Protein AF-A0A0K8VWL1-F1 (afdb_monomer_lite)

Sequence (342 aa):
FKMQGKPMQIISICGEDDSVSSRCILELNEVGLNEVLMNEKIKDRLVSVISVAGAFRKGKSFLLDFFLRYMYAKATAEANNQIHATNAEELYENKMMELTSPEKPYIPEEELKRQHEELEKQTISCFTEKPLMGGRHFFTKYCQNIKNYTSSRFAQFRELNKAKLAYTEANYLNYMNKCIIEFEKRMDTLLIGNAYTPSNEFNSNMEDVKVDILKQFDSCLSNSTAVIHEQIRKQLQEAIEKQFIKYTQQNDIKLDLIKAKITVECAEAKKLYKELMNNTDQSIEALSTTHADAKHQALEMFRRASKVGAENFFKECEKQLITYADETFNSYKERSAKKEVV

Structure (mmCIF, N/CA/C/O backbone):
data_AF-A0A0K8VWL1-F1
#
_entry.id   AF-A0A0K8VWL1-F1
#
loop_
_atom_site.group_PDB
_atom_site.id
_atom_site.type_symbol
_atom_site.label_atom_id
_atom_site.label_alt_id
_atom_site.label_comp_id
_atom_site.label_asym_id
_atom_site.label_entity_id
_atom_site.label_seq_id
_atom_site.pdbx_PDB_ins_code
_atom_site.Cartn_x
_atom_site.Cartn_y
_atom_site.Cartn_z
_atom_site.occupancy
_atom_site.B_iso_or_equiv
_atom_site.auth_seq_id
_atom_site.auth_comp_id
_atom_site.auth_asym_id
_atom_site.auth_atom_id
_atom_site.pdbx_PDB_model_num
ATOM 1 N N . PHE A 1 1 ? 45.294 22.132 -37.413 1.00 33.97 1 PHE A N 1
ATOM 2 C CA . PHE A 1 1 ? 46.632 21.887 -37.989 1.00 33.97 1 PHE A CA 1
ATOM 3 C C . PHE A 1 1 ? 46.490 21.234 -39.358 1.00 33.97 1 PHE A C 1
ATOM 5 O O . PHE A 1 1 ? 46.077 20.085 -39.430 1.00 33.97 1 PHE A O 1
ATOM 12 N N . LYS A 1 2 ? 46.769 21.958 -40.450 1.00 35.00 2 LYS A N 1
ATOM 13 C CA . LYS A 1 2 ? 46.903 21.353 -41.785 1.00 35.00 2 LYS A CA 1
ATOM 14 C C . LYS A 1 2 ? 48.308 20.756 -41.875 1.00 35.00 2 LYS A C 1
ATOM 16 O O . LYS A 1 2 ? 49.272 21.512 -41.878 1.00 35.00 2 LYS A O 1
ATOM 21 N N . MET A 1 3 ? 48.439 19.432 -41.928 1.00 52.00 3 MET A N 1
ATOM 22 C CA . MET A 1 3 ? 49.701 18.823 -42.354 1.00 52.00 3 MET A CA 1
ATOM 23 C C . MET A 1 3 ? 49.842 19.073 -43.859 1.00 52.00 3 MET A C 1
ATOM 25 O O . MET A 1 3 ? 49.028 18.592 -44.645 1.00 52.00 3 MET A O 1
ATOM 29 N N . GLN A 1 4 ? 50.826 19.873 -44.264 1.00 53.50 4 GLN A N 1
ATOM 30 C CA . GLN A 1 4 ? 51.199 19.999 -45.672 1.00 53.50 4 GLN A CA 1
ATOM 31 C C . GLN A 1 4 ? 52.045 18.781 -46.046 1.00 53.50 4 GLN A C 1
ATOM 33 O O . GLN A 1 4 ? 53.201 18.679 -45.642 1.00 53.50 4 GLN A O 1
ATOM 38 N N . GLY A 1 5 ? 51.461 17.843 -46.793 1.00 66.62 5 GLY A N 1
ATOM 39 C CA . GLY A 1 5 ? 52.214 16.736 -47.376 1.00 66.62 5 GLY A CA 1
ATOM 40 C C . GLY A 1 5 ? 53.200 17.251 -48.428 1.00 66.62 5 GLY A C 1
ATOM 41 O O . GLY A 1 5 ? 52.849 18.116 -49.231 1.00 66.62 5 GLY A O 1
ATOM 42 N N . LYS A 1 6 ? 54.425 16.719 -48.431 1.00 74.50 6 LYS A N 1
ATOM 43 C CA . LYS A 1 6 ? 55.440 16.983 -49.461 1.00 74.50 6 LYS A CA 1
ATOM 44 C C . LYS A 1 6 ? 55.816 15.668 -50.152 1.00 74.50 6 LYS A C 1
ATOM 46 O O . LYS A 1 6 ? 55.866 14.639 -49.479 1.00 74.50 6 LYS A O 1
ATOM 51 N N . PRO A 1 7 ? 56.052 15.665 -51.475 1.00 75.06 7 PRO A N 1
ATOM 52 C CA . PRO A 1 7 ? 56.545 14.477 -52.159 1.00 75.06 7 PRO A CA 1
ATOM 53 C C . PRO A 1 7 ? 57.925 14.094 -51.609 1.00 75.06 7 PRO A C 1
ATOM 55 O O . PRO A 1 7 ? 58.805 14.945 -51.516 1.00 75.06 7 PRO A O 1
ATOM 58 N N . MET A 1 8 ? 58.109 12.818 -51.271 1.00 79.75 8 MET A N 1
ATOM 59 C CA . MET A 1 8 ? 59.384 12.265 -50.812 1.00 79.75 8 MET A CA 1
ATOM 60 C C . MET A 1 8 ? 59.873 11.228 -51.819 1.00 79.75 8 MET A C 1
ATOM 62 O O . MET A 1 8 ? 59.158 10.277 -52.144 1.00 79.75 8 MET A O 1
ATOM 66 N N . GLN A 1 9 ? 61.083 11.427 -52.335 1.00 82.81 9 GLN A N 1
ATOM 67 C CA . GLN A 1 9 ? 61.760 10.427 -53.149 1.00 82.81 9 GLN A CA 1
ATOM 68 C C . GLN A 1 9 ? 62.421 9.409 -52.219 1.00 82.81 9 GLN A C 1
ATOM 70 O O . GLN A 1 9 ? 63.239 9.777 -51.378 1.00 82.81 9 GLN A O 1
ATOM 75 N N . ILE A 1 10 ? 62.018 8.144 -52.357 1.00 84.44 10 ILE A N 1
ATOM 76 C CA . ILE A 1 10 ? 62.517 7.039 -51.527 1.00 84.44 10 ILE A CA 1
ATOM 77 C C . ILE A 1 10 ? 63.716 6.363 -52.196 1.00 84.44 10 ILE A C 1
ATOM 79 O O . ILE A 1 10 ? 64.649 5.984 -51.507 1.00 84.44 10 ILE A O 1
ATOM 83 N N . ILE A 1 11 ? 63.714 6.240 -53.527 1.00 84.94 11 ILE A N 1
ATOM 84 C CA . ILE A 1 11 ? 64.790 5.594 -54.287 1.00 84.94 11 ILE A CA 1
ATOM 85 C C . ILE A 1 11 ? 65.299 6.563 -55.356 1.00 84.94 11 ILE A C 1
ATOM 87 O O . ILE A 1 11 ? 64.506 7.160 -56.095 1.00 84.94 11 ILE A O 1
ATOM 91 N N . SER A 1 12 ? 66.617 6.693 -55.444 1.00 83.31 12 SER A N 1
ATOM 92 C CA . SER A 1 12 ? 67.331 7.418 -56.493 1.00 83.31 12 SER A CA 1
ATOM 93 C C . SER A 1 12 ? 68.091 6.431 -57.376 1.00 83.31 12 SER A C 1
ATOM 95 O O . SER A 1 12 ? 68.568 5.406 -56.898 1.00 83.31 12 SER A O 1
ATOM 97 N N . ILE A 1 13 ? 68.161 6.719 -58.675 1.00 81.19 13 ILE A N 1
ATOM 98 C CA . ILE A 1 13 ? 68.940 5.934 -59.637 1.00 81.19 13 ILE A CA 1
ATOM 99 C C . ILE A 1 13 ? 70.227 6.707 -59.908 1.00 81.19 13 ILE A C 1
ATOM 101 O O . ILE A 1 13 ? 70.170 7.796 -60.480 1.00 81.19 13 ILE A O 1
ATOM 105 N N . CYS A 1 14 ? 71.361 6.145 -59.504 1.00 73.50 14 CYS A N 1
ATOM 106 C CA . CYS A 1 14 ? 72.688 6.679 -59.777 1.00 73.50 14 CYS A CA 1
ATOM 107 C C . CYS A 1 14 ? 73.268 5.893 -60.960 1.00 73.50 14 CYS A C 1
ATOM 109 O O . CYS A 1 14 ? 73.434 4.675 -60.885 1.00 73.50 14 CYS A O 1
ATOM 111 N N . GLY A 1 15 ? 73.490 6.571 -62.086 1.00 62.97 15 GLY A N 1
ATOM 112 C CA . GLY A 1 15 ? 74.084 5.971 -63.278 1.00 62.97 15 GLY A CA 1
ATOM 113 C C . GLY A 1 15 ? 75.540 6.386 -63.427 1.00 62.97 15 GLY A C 1
ATOM 114 O O . GLY A 1 15 ? 75.841 7.574 -63.343 1.00 62.97 15 GLY A O 1
ATOM 115 N N . GLU A 1 16 ? 76.404 5.422 -63.723 1.00 55.62 16 GLU A N 1
ATOM 116 C CA . GLU A 1 16 ? 77.585 5.660 -64.549 1.00 55.62 16 GLU A CA 1
ATOM 117 C C . GLU A 1 16 ? 77.413 4.826 -65.824 1.00 55.62 16 GLU A C 1
ATOM 119 O O . GLU A 1 16 ? 77.202 3.611 -65.766 1.00 55.62 16 GLU A O 1
ATOM 124 N N . ASP A 1 17 ? 77.417 5.502 -66.975 1.00 53.94 17 ASP A N 1
ATOM 125 C CA . ASP A 1 17 ? 77.430 4.874 -68.295 1.00 53.94 17 ASP A CA 1
ATOM 126 C C . ASP A 1 17 ? 78.817 4.267 -68.546 1.00 53.94 17 ASP A C 1
ATOM 128 O O . ASP A 1 17 ? 79.636 4.848 -69.254 1.00 53.94 17 ASP A O 1
ATOM 132 N N . ASP A 1 18 ? 79.073 3.078 -67.999 1.00 52.44 18 ASP A N 1
ATOM 133 C CA . ASP A 1 18 ? 80.179 2.237 -68.455 1.00 52.44 18 ASP A CA 1
ATOM 134 C C . ASP A 1 18 ? 79.645 1.103 -69.336 1.00 52.44 18 ASP A C 1
ATOM 136 O O . ASP A 1 18 ? 78.946 0.178 -68.912 1.00 52.44 18 ASP A O 1
ATOM 140 N N . SER A 1 19 ? 79.993 1.221 -70.616 1.00 56.16 19 SER A N 1
ATOM 141 C CA . SER A 1 19 ? 79.512 0.492 -71.799 1.00 56.16 19 SER A CA 1
ATOM 142 C C . SER A 1 19 ? 79.664 -1.046 -71.818 1.00 56.16 19 SER A C 1
ATOM 144 O O . SER A 1 19 ? 79.582 -1.646 -72.887 1.00 56.16 19 SER A O 1
ATOM 146 N N . VAL A 1 20 ? 79.835 -1.730 -70.678 1.00 58.44 20 VAL A N 1
ATOM 147 C CA . VAL A 1 20 ? 80.033 -3.199 -70.636 1.00 58.44 20 VAL A CA 1
ATOM 148 C C . VAL A 1 20 ? 79.220 -3.925 -69.544 1.00 58.44 20 VAL A C 1
ATOM 150 O O . VAL A 1 20 ? 79.072 -5.147 -69.586 1.00 58.44 20 VAL A O 1
ATOM 153 N N . SER A 1 21 ? 78.592 -3.232 -68.591 1.00 56.59 21 SER A N 1
ATOM 154 C CA . SER A 1 21 ? 77.620 -3.863 -67.680 1.00 56.59 21 SER A CA 1
ATOM 155 C C . SER A 1 21 ? 76.669 -2.828 -67.107 1.00 56.59 21 SER A C 1
ATOM 157 O O . SER A 1 21 ? 77.044 -2.068 -66.224 1.00 56.59 21 SER A O 1
ATOM 159 N N . SER A 1 22 ? 75.419 -2.833 -67.570 1.00 55.56 22 SER A N 1
ATOM 160 C CA . SER A 1 22 ? 74.342 -1.984 -67.055 1.00 55.56 22 SER A CA 1
ATOM 161 C C . SER A 1 22 ? 73.977 -2.361 -65.609 1.00 55.56 22 SER A C 1
ATOM 163 O O . SER A 1 22 ? 72.950 -2.987 -65.352 1.00 55.56 22 SER A O 1
ATOM 165 N N . ARG A 1 23 ? 74.830 -2.017 -64.639 1.00 58.25 23 ARG A N 1
ATOM 166 C CA . ARG A 1 23 ? 74.520 -2.088 -63.209 1.00 58.25 23 ARG A CA 1
ATOM 167 C C . ARG A 1 23 ? 73.925 -0.753 -62.786 1.00 58.25 23 ARG A C 1
ATOM 169 O O . ARG A 1 23 ? 74.631 0.216 -62.557 1.00 58.25 23 ARG A O 1
ATOM 176 N N . CYS A 1 24 ? 72.604 -0.718 -62.698 1.00 60.75 24 CYS A N 1
ATOM 177 C CA . CYS A 1 24 ? 71.870 0.409 -62.140 1.00 60.75 24 CYS A CA 1
ATOM 178 C C . CYS A 1 24 ? 72.105 0.444 -60.619 1.00 60.75 24 CYS A C 1
ATOM 180 O O . CYS A 1 24 ? 71.673 -0.479 -59.924 1.00 60.75 24 CYS A O 1
ATOM 182 N N . ILE A 1 25 ? 72.811 1.454 -60.100 1.00 74.69 25 ILE A N 1
ATOM 183 C CA . ILE A 1 25 ? 73.008 1.615 -58.654 1.00 74.69 25 ILE A CA 1
ATOM 184 C C . ILE A 1 25 ? 71.778 2.339 -58.101 1.00 74.69 25 ILE A C 1
ATOM 186 O O . ILE A 1 25 ? 71.488 3.476 -58.472 1.00 74.69 25 ILE A O 1
ATOM 190 N N . LEU A 1 26 ? 71.021 1.658 -57.240 1.00 80.44 26 LEU A N 1
ATOM 191 C CA . LEU A 1 26 ? 69.875 2.235 -56.542 1.00 80.44 26 LEU A CA 1
ATOM 192 C C . LEU A 1 26 ? 70.322 2.722 -55.164 1.00 80.44 26 LEU A C 1
ATOM 194 O O . LEU A 1 26 ? 70.851 1.937 -54.380 1.00 80.44 26 LEU A O 1
ATOM 198 N N . GLU A 1 27 ? 70.070 3.990 -54.858 1.00 84.69 27 GLU A N 1
ATOM 199 C CA . GLU A 1 27 ? 70.321 4.575 -53.540 1.00 84.69 27 GLU A CA 1
ATOM 200 C C . GLU A 1 27 ? 68.994 4.773 -52.797 1.00 84.69 27 GLU A C 1
ATOM 202 O O . GLU A 1 27 ? 68.038 5.337 -53.341 1.00 84.69 27 GLU A O 1
ATOM 207 N N . LEU A 1 28 ? 68.924 4.283 -51.557 1.00 86.75 28 LEU A N 1
ATOM 208 C CA . LEU A 1 28 ? 67.751 4.396 -50.693 1.00 86.75 28 LEU A CA 1
ATOM 209 C C . LEU A 1 28 ? 67.883 5.630 -49.793 1.00 86.75 28 LEU A C 1
ATOM 211 O O . LEU A 1 28 ? 68.859 5.782 -49.065 1.00 86.75 28 LEU A O 1
ATOM 215 N N . ASN A 1 29 ? 66.858 6.479 -49.777 1.00 87.81 29 ASN A N 1
ATOM 216 C CA . ASN A 1 29 ? 66.755 7.590 -48.835 1.00 87.81 29 ASN A CA 1
ATOM 217 C C . ASN A 1 29 ? 66.328 7.080 -47.448 1.00 87.81 29 ASN A C 1
ATOM 219 O O . ASN A 1 29 ? 65.172 7.222 -47.039 1.00 87.81 29 ASN A O 1
ATOM 223 N N . GLU A 1 30 ? 67.266 6.455 -46.738 1.00 87.88 30 GLU A N 1
ATOM 224 C CA . GLU A 1 30 ? 67.030 5.875 -45.415 1.00 87.88 30 GLU A CA 1
ATOM 225 C C . GLU A 1 30 ? 66.614 6.930 -44.392 1.00 87.88 30 GLU A C 1
ATOM 227 O O . GLU A 1 30 ? 65.693 6.696 -43.617 1.00 87.88 30 GLU A O 1
ATOM 232 N N . VAL A 1 31 ? 67.237 8.111 -44.420 1.00 87.81 31 VAL A N 1
ATOM 233 C CA . VAL A 1 31 ? 66.970 9.187 -43.454 1.00 87.81 31 VAL A CA 1
ATOM 234 C C . VAL A 1 31 ? 65.525 9.673 -43.563 1.00 87.81 31 VAL A C 1
ATOM 236 O O . VAL A 1 31 ? 64.808 9.698 -42.563 1.00 87.81 31 VAL A O 1
ATOM 239 N N . GLY A 1 32 ? 65.071 10.004 -44.777 1.00 86.19 32 GLY A N 1
ATOM 240 C CA . GLY A 1 32 ? 63.700 10.467 -44.997 1.00 86.19 32 GLY A CA 1
ATOM 241 C C . GLY A 1 32 ? 62.663 9.378 -44.725 1.00 86.19 32 GLY A C 1
ATOM 242 O O . GLY A 1 32 ? 61.615 9.646 -44.137 1.00 86.19 32 GLY A O 1
ATOM 243 N N . LEU A 1 33 ? 62.961 8.131 -45.105 1.00 86.50 33 LEU A N 1
ATOM 244 C CA . LEU A 1 33 ? 62.060 7.012 -44.845 1.00 86.50 33 LEU A CA 1
ATOM 245 C C . LEU A 1 33 ? 61.937 6.724 -43.341 1.00 86.50 33 LEU A C 1
ATOM 247 O O . LEU A 1 33 ? 60.830 6.500 -42.855 1.00 86.50 33 LEU A O 1
ATOM 251 N N . ASN A 1 34 ? 63.048 6.781 -42.604 1.00 87.69 34 ASN A N 1
ATOM 252 C CA . ASN A 1 34 ? 63.086 6.585 -41.158 1.00 87.69 34 ASN A CA 1
ATOM 253 C C . ASN A 1 34 ? 62.306 7.688 -40.424 1.00 87.69 34 ASN A C 1
ATOM 255 O O . ASN A 1 34 ? 61.499 7.388 -39.549 1.00 87.69 34 ASN A O 1
ATOM 259 N N . GLU A 1 35 ? 62.443 8.951 -40.842 1.00 86.56 35 GLU A N 1
ATOM 260 C CA . GLU A 1 35 ? 61.670 10.074 -40.287 1.00 86.56 35 GLU A CA 1
ATOM 261 C C . GLU A 1 35 ? 60.151 9.861 -40.419 1.00 86.56 35 GLU A C 1
ATOM 263 O O . GLU A 1 35 ? 59.388 10.123 -39.485 1.00 86.56 35 GLU A O 1
ATOM 268 N N . VAL A 1 36 ? 59.697 9.361 -41.573 1.00 85.25 36 VAL A N 1
ATOM 269 C CA . VAL A 1 36 ? 58.271 9.104 -41.813 1.00 85.25 36 VAL A CA 1
ATOM 270 C C . VAL A 1 36 ? 57.799 7.879 -41.038 1.00 85.25 36 VAL A C 1
ATOM 272 O O . VAL A 1 36 ? 56.778 7.952 -40.354 1.00 85.25 36 VAL A O 1
ATOM 275 N N . LEU A 1 37 ? 58.518 6.759 -41.136 1.00 85.62 37 LEU A N 1
ATOM 276 C CA . LEU A 1 37 ? 58.083 5.493 -40.550 1.00 85.62 37 LEU A CA 1
ATOM 277 C C . LEU A 1 37 ? 58.196 5.476 -39.024 1.00 85.62 37 LEU A C 1
ATOM 279 O O . LEU A 1 37 ? 57.337 4.885 -38.389 1.00 85.62 37 LEU A O 1
ATOM 283 N N . MET A 1 38 ? 59.173 6.156 -38.421 1.00 89.38 38 MET A N 1
ATOM 284 C CA . MET A 1 38 ? 59.325 6.206 -36.957 1.00 89.38 38 MET A CA 1
ATOM 285 C C . MET A 1 38 ? 58.506 7.310 -36.291 1.00 89.38 38 MET A C 1
ATOM 287 O O . MET A 1 38 ? 58.618 7.534 -35.085 1.00 89.38 38 MET A O 1
ATOM 291 N N . ASN A 1 39 ? 57.649 8.002 -37.041 1.00 85.50 39 ASN A N 1
ATOM 292 C CA . ASN A 1 39 ? 56.747 8.976 -36.455 1.00 85.50 39 ASN A CA 1
ATOM 293 C C . ASN A 1 39 ? 55.820 8.290 -35.440 1.00 85.50 39 ASN A C 1
ATOM 295 O O . ASN A 1 39 ? 55.057 7.394 -35.799 1.00 85.50 39 ASN A O 1
ATOM 299 N N . GLU A 1 40 ? 55.829 8.762 -34.190 1.00 87.81 40 GLU A N 1
ATOM 300 C CA . GLU A 1 40 ? 55.032 8.228 -33.071 1.00 87.81 40 GLU A CA 1
ATOM 301 C C . GLU A 1 40 ? 53.551 7.990 -33.408 1.00 87.81 40 GLU A C 1
ATOM 303 O O . GLU A 1 40 ? 52.917 7.089 -32.867 1.00 87.81 40 GLU A O 1
ATOM 308 N N . LYS A 1 41 ? 52.978 8.765 -34.338 1.00 83.75 41 LYS A N 1
ATOM 309 C CA . LYS A 1 41 ? 51.572 8.619 -34.739 1.00 83.75 41 LYS A CA 1
ATOM 310 C C . LYS A 1 41 ? 51.302 7.397 -35.623 1.00 83.75 41 LYS A C 1
ATOM 312 O O . LYS A 1 41 ? 50.149 6.967 -35.707 1.00 83.75 41 LYS A O 1
ATOM 317 N N . ILE A 1 42 ? 52.315 6.884 -36.324 1.00 84.12 42 ILE A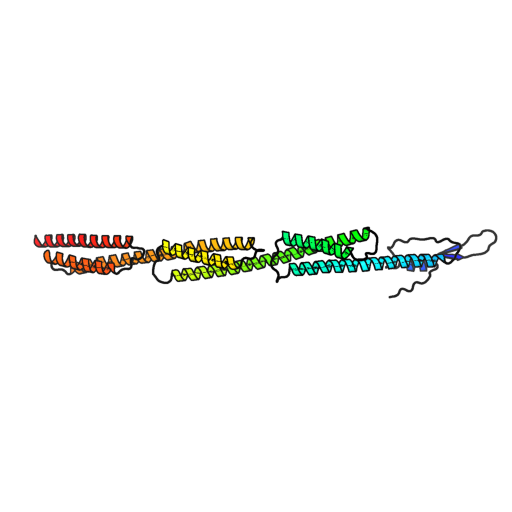 N 1
ATOM 318 C CA . ILE A 1 42 ? 52.164 5.828 -37.337 1.00 84.12 42 ILE A CA 1
ATOM 319 C C . ILE A 1 42 ? 53.185 4.684 -37.247 1.00 84.12 42 ILE A C 1
ATOM 321 O O . ILE A 1 42 ? 53.009 3.711 -37.973 1.00 84.12 42 ILE A O 1
ATOM 325 N N . LYS A 1 43 ? 54.187 4.745 -36.360 1.00 88.75 43 LYS A N 1
ATOM 326 C CA . LYS A 1 43 ? 55.275 3.752 -36.275 1.00 88.75 43 LYS A CA 1
ATOM 327 C C . LYS A 1 43 ? 54.832 2.303 -36.071 1.00 88.75 43 LYS A C 1
ATOM 329 O O . LYS A 1 43 ? 55.443 1.395 -36.618 1.00 88.75 43 LYS A O 1
ATOM 334 N N . ASP A 1 44 ? 53.713 2.095 -35.380 1.00 88.00 44 ASP A N 1
ATOM 335 C CA . ASP A 1 44 ? 53.157 0.761 -35.112 1.00 88.00 44 ASP A CA 1
ATOM 336 C C . ASP A 1 44 ? 52.059 0.362 -36.118 1.00 88.00 44 ASP A C 1
ATOM 338 O O . ASP A 1 44 ? 51.234 -0.520 -35.863 1.00 88.00 44 ASP A O 1
ATOM 342 N N . ARG A 1 45 ? 51.975 1.052 -37.263 1.00 85.31 45 ARG A N 1
ATOM 343 C CA . ARG A 1 45 ? 50.979 0.779 -38.307 1.00 85.31 45 ARG A CA 1
ATOM 344 C C . ARG A 1 45 ? 51.567 -0.113 -39.394 1.00 85.31 45 ARG A C 1
ATOM 346 O O . ARG A 1 45 ? 52.725 0.004 -39.776 1.00 85.31 45 ARG A O 1
ATOM 353 N N . LEU A 1 46 ? 50.718 -0.975 -39.947 1.00 86.38 46 LEU A N 1
ATOM 354 C CA . LEU A 1 46 ? 51.076 -1.823 -41.081 1.00 86.38 46 LEU A CA 1
ATOM 355 C C . LEU A 1 46 ? 51.372 -0.968 -42.321 1.00 86.38 46 LEU A C 1
ATOM 357 O O . LEU A 1 46 ? 50.586 -0.089 -42.679 1.00 86.38 46 LEU A O 1
ATOM 361 N N . VAL A 1 47 ? 52.479 -1.271 -42.999 1.00 84.12 47 VAL A N 1
ATOM 362 C CA . VAL A 1 47 ? 52.876 -0.631 -44.258 1.00 84.12 47 VAL A CA 1
ATOM 363 C C . VAL A 1 47 ? 52.456 -1.518 -45.430 1.00 84.12 47 VAL A C 1
ATOM 365 O O . VAL A 1 47 ? 52.714 -2.719 -45.434 1.00 84.12 47 VAL A O 1
ATOM 368 N N . SER A 1 48 ? 51.820 -0.926 -46.443 1.00 83.31 48 SER A N 1
ATOM 369 C CA . SER A 1 48 ? 51.482 -1.599 -47.701 1.00 83.31 48 SER A CA 1
ATOM 370 C C . SER A 1 48 ? 52.132 -0.862 -48.868 1.00 83.31 48 SER A C 1
ATOM 372 O O . SER A 1 48 ? 51.953 0.347 -49.021 1.00 83.31 48 SER A O 1
ATOM 374 N N . VAL A 1 49 ? 52.899 -1.588 -49.683 1.00 82.56 49 VAL A N 1
ATOM 375 C CA . VAL A 1 49 ? 53.547 -1.050 -50.884 1.00 82.56 49 VAL A CA 1
ATOM 376 C C . VAL A 1 49 ? 52.685 -1.386 -52.093 1.00 82.56 49 VAL A C 1
ATOM 378 O O . VAL A 1 49 ? 52.457 -2.554 -52.398 1.00 82.56 49 VAL A O 1
ATOM 381 N N . ILE A 1 50 ? 52.216 -0.355 -52.795 1.00 78.19 50 ILE A N 1
ATOM 382 C CA . ILE A 1 50 ? 51.372 -0.499 -53.984 1.00 78.19 50 ILE A CA 1
ATOM 383 C C . ILE A 1 50 ? 52.181 -0.050 -55.199 1.00 78.19 50 ILE A C 1
ATOM 385 O O . ILE A 1 50 ? 52.466 1.137 -55.361 1.00 78.19 50 ILE A O 1
ATOM 389 N N . SER A 1 51 ? 52.557 -1.002 -56.055 1.00 78.00 51 SER A N 1
ATOM 390 C CA . SER A 1 51 ? 53.226 -0.705 -57.324 1.00 78.00 51 SER A CA 1
ATOM 391 C C . SER A 1 51 ? 52.195 -0.311 -58.383 1.00 78.00 51 SER A C 1
ATOM 393 O O . SER A 1 51 ? 51.214 -1.022 -58.594 1.00 78.00 51 SER A O 1
ATOM 395 N N . VAL A 1 52 ? 52.406 0.824 -59.054 1.00 74.19 52 VAL A N 1
ATOM 396 C CA . VAL A 1 52 ? 51.520 1.336 -60.110 1.00 74.19 52 VAL A CA 1
ATOM 397 C C . VAL A 1 52 ? 52.301 1.383 -61.421 1.00 74.19 52 VAL A C 1
ATOM 399 O O . VAL A 1 52 ? 53.139 2.264 -61.606 1.00 74.19 52 VAL A O 1
ATOM 402 N N . ALA A 1 53 ? 52.029 0.446 -62.331 1.00 67.44 53 ALA A N 1
ATOM 403 C CA . ALA A 1 53 ? 52.643 0.385 -63.659 1.00 67.44 53 ALA A CA 1
ATOM 404 C C . ALA A 1 53 ? 51.667 0.879 -64.744 1.00 67.44 53 ALA A C 1
ATOM 406 O O . ALA A 1 53 ? 50.490 0.526 -64.732 1.00 67.44 53 ALA A O 1
ATOM 407 N N . GLY A 1 54 ? 52.142 1.693 -65.692 1.00 62.28 54 GLY A N 1
ATOM 408 C CA . GLY A 1 54 ? 51.340 2.163 -66.827 1.00 62.28 54 GLY A CA 1
ATOM 409 C C . GLY A 1 54 ? 52.061 3.206 -67.687 1.00 62.28 54 GLY A C 1
ATOM 410 O O . GLY A 1 54 ? 52.891 3.962 -67.188 1.00 62.28 54 GLY A O 1
ATOM 411 N N . ALA A 1 55 ? 51.729 3.266 -68.983 1.00 56.50 55 ALA A N 1
ATOM 412 C CA . ALA A 1 55 ? 52.397 4.115 -69.984 1.00 56.50 55 ALA A CA 1
ATOM 413 C C . ALA A 1 55 ? 52.266 5.636 -69.735 1.00 56.50 55 ALA A C 1
ATOM 415 O O . ALA A 1 55 ? 52.985 6.434 -70.332 1.00 56.50 55 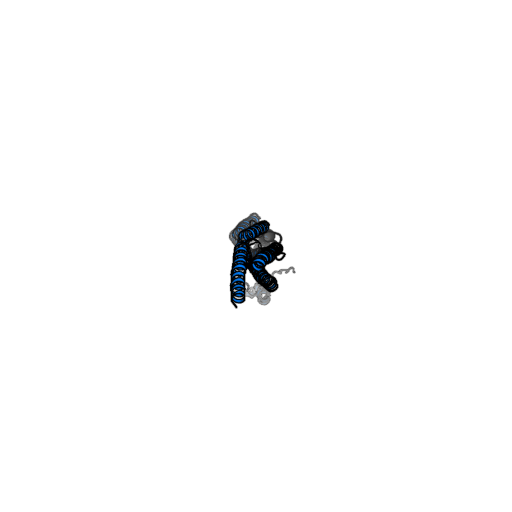ALA A O 1
ATOM 416 N N . PHE A 1 56 ? 51.372 6.055 -68.833 1.00 54.44 56 PHE A N 1
ATOM 417 C CA . PHE A 1 56 ? 51.141 7.457 -68.491 1.00 54.44 56 PHE A CA 1
ATOM 418 C C . PHE A 1 56 ? 51.634 7.786 -67.075 1.00 54.44 56 PHE A C 1
ATOM 420 O O . PHE A 1 56 ? 51.062 7.338 -66.081 1.00 54.44 56 PHE A O 1
ATOM 427 N N . ARG A 1 57 ? 52.616 8.699 -66.975 1.00 57.06 57 ARG A N 1
ATOM 428 C CA . ARG A 1 57 ? 53.191 9.263 -65.726 1.00 57.06 57 ARG A CA 1
ATOM 429 C C . ARG A 1 57 ? 52.178 9.950 -64.774 1.00 57.06 57 ARG A C 1
ATOM 431 O O . ARG A 1 57 ? 52.580 10.494 -63.750 1.00 57.06 57 ARG A O 1
ATOM 438 N N . LYS A 1 58 ? 50.872 9.935 -65.076 1.00 58.12 58 LYS A N 1
ATOM 439 C CA . LYS A 1 58 ? 49.792 10.607 -64.321 1.00 58.12 58 LYS A CA 1
ATOM 440 C C . LYS A 1 58 ? 48.998 9.687 -63.366 1.00 58.12 58 LYS A C 1
ATOM 442 O O . LYS A 1 58 ? 48.207 10.195 -62.577 1.00 58.12 58 LYS A O 1
ATOM 447 N N . GLY A 1 59 ? 49.213 8.365 -63.381 1.00 64.75 59 GLY A N 1
ATOM 448 C CA . GLY A 1 59 ? 48.421 7.401 -62.588 1.00 64.75 59 GLY A CA 1
ATOM 449 C C . GLY A 1 59 ? 48.640 7.434 -61.065 1.00 64.75 59 GLY A C 1
ATOM 450 O O . GLY A 1 59 ? 47.720 7.139 -60.306 1.00 64.75 59 GLY A O 1
ATOM 451 N N . LYS A 1 60 ? 49.826 7.847 -60.592 1.00 75.69 60 LYS A N 1
ATOM 452 C CA . LYS A 1 60 ? 50.173 7.867 -59.154 1.00 75.69 60 LYS A CA 1
ATOM 453 C C . LYS A 1 60 ? 49.330 8.863 -58.355 1.00 75.69 60 LYS A C 1
ATOM 455 O O . LYS A 1 60 ? 48.765 8.509 -57.325 1.00 75.69 60 LYS A O 1
ATOM 460 N N . SER A 1 61 ? 49.242 10.105 -58.835 1.00 74.44 61 SER A N 1
ATOM 461 C CA . SER A 1 61 ? 48.450 11.147 -58.171 1.00 74.44 61 SER A CA 1
ATOM 462 C C . SER A 1 61 ? 46.961 10.819 -58.209 1.00 74.44 61 SER A C 1
ATOM 464 O O . SER A 1 61 ? 46.266 11.064 -57.233 1.00 74.44 61 SER A O 1
ATOM 466 N N . PHE A 1 62 ? 46.493 10.206 -59.300 1.00 78.12 62 PHE A N 1
ATOM 467 C CA . PHE A 1 62 ? 45.117 9.735 -59.424 1.00 78.12 62 PHE A CA 1
ATOM 468 C C . PHE A 1 62 ? 44.775 8.650 -58.389 1.00 78.12 62 PHE A C 1
ATOM 470 O O . PHE A 1 62 ? 43.747 8.745 -57.724 1.00 78.12 62 PHE A O 1
ATOM 477 N N . LEU A 1 63 ? 45.644 7.647 -58.210 1.00 80.25 63 LEU A N 1
ATOM 478 C CA . LEU A 1 63 ? 45.409 6.579 -57.235 1.00 80.25 63 LEU A CA 1
ATOM 479 C C . LEU A 1 63 ? 45.464 7.095 -55.787 1.00 80.25 63 LEU A C 1
ATOM 481 O O . LEU A 1 63 ? 44.628 6.717 -54.968 1.00 80.25 63 LEU A O 1
ATOM 485 N N . LEU A 1 64 ? 46.409 7.990 -55.475 1.00 78.56 64 LEU A N 1
ATOM 486 C CA . LEU A 1 64 ? 46.481 8.630 -54.159 1.00 78.56 64 LEU A CA 1
ATOM 487 C C . LEU A 1 64 ? 45.221 9.454 -53.862 1.00 78.56 64 LEU A C 1
ATOM 489 O O . LEU A 1 64 ? 44.644 9.328 -52.785 1.00 78.56 64 LEU A O 1
ATOM 493 N N . ASP A 1 65 ? 44.779 10.265 -54.824 1.00 80.56 65 ASP A N 1
ATOM 494 C CA . ASP A 1 65 ? 43.550 11.051 -54.720 1.00 80.56 65 ASP A CA 1
ATOM 495 C C . ASP A 1 65 ? 42.319 10.151 -54.508 1.00 80.56 65 ASP A C 1
ATOM 497 O O . ASP A 1 65 ? 41.466 10.452 -53.675 1.00 80.56 65 ASP A O 1
ATOM 501 N N . PHE A 1 66 ? 42.262 8.991 -55.170 1.00 83.19 66 PHE A N 1
ATOM 502 C CA . PHE A 1 66 ? 41.212 7.996 -54.945 1.00 83.19 66 PHE A CA 1
ATOM 503 C C . PHE A 1 66 ? 41.218 7.435 -53.512 1.00 83.19 66 PHE A C 1
ATOM 505 O O . PHE A 1 66 ? 40.166 7.403 -52.872 1.00 83.19 66 PHE A O 1
ATOM 512 N N . PHE A 1 67 ? 42.379 7.040 -52.972 1.00 83.69 67 PHE A N 1
ATOM 513 C CA . PHE A 1 67 ? 42.471 6.544 -51.591 1.00 83.69 67 PHE A CA 1
ATOM 514 C C . PHE A 1 67 ? 42.093 7.606 -50.562 1.00 83.69 67 PHE A C 1
ATOM 516 O O . PHE A 1 67 ? 41.350 7.308 -49.627 1.00 83.69 67 PHE A O 1
ATOM 523 N N . LEU A 1 68 ? 42.559 8.843 -50.745 1.00 81.38 68 LEU A N 1
ATOM 524 C CA . LEU A 1 68 ? 42.205 9.955 -49.868 1.00 81.38 68 LEU A CA 1
ATOM 525 C C . LEU A 1 68 ? 40.698 10.213 -49.905 1.00 81.38 68 LEU A C 1
ATOM 527 O O . LEU A 1 68 ? 40.065 10.251 -48.851 1.00 81.38 68 LEU A O 1
ATOM 531 N N . ARG A 1 69 ? 40.097 10.303 -51.100 1.00 82.50 69 ARG A N 1
ATOM 532 C CA . ARG A 1 69 ? 38.641 10.457 -51.254 1.00 82.50 69 ARG A CA 1
ATOM 533 C C . ARG A 1 69 ? 37.867 9.325 -50.581 1.00 82.50 69 ARG A C 1
ATOM 535 O O . ARG A 1 69 ? 36.895 9.601 -49.885 1.00 82.50 69 ARG A O 1
ATOM 542 N N . TYR A 1 70 ? 38.313 8.078 -50.726 1.00 83.06 70 TYR A N 1
ATOM 543 C CA . TYR A 1 70 ? 37.697 6.929 -50.058 1.00 83.06 70 TYR A CA 1
ATOM 544 C C . TYR A 1 70 ? 37.793 7.017 -48.526 1.00 83.06 70 TYR A C 1
ATOM 546 O O . TYR A 1 70 ? 36.788 6.842 -47.836 1.00 83.06 70 TYR A O 1
ATOM 554 N N . MET A 1 71 ? 38.977 7.322 -47.982 1.00 81.06 71 MET A N 1
ATOM 555 C CA . MET A 1 71 ? 39.176 7.457 -46.534 1.00 81.06 71 MET A CA 1
ATOM 556 C C . MET A 1 71 ? 38.340 8.599 -45.947 1.00 81.06 71 MET A C 1
ATOM 558 O O . MET A 1 71 ? 37.687 8.403 -44.921 1.00 81.06 71 MET A O 1
ATOM 562 N N . TYR A 1 72 ? 38.304 9.760 -46.610 1.00 83.06 72 TYR A N 1
ATOM 563 C CA . TYR A 1 72 ? 37.472 10.887 -46.188 1.00 83.06 72 TYR A CA 1
ATOM 564 C C . TYR A 1 72 ? 35.981 10.547 -46.248 1.00 83.06 72 TYR A C 1
ATOM 566 O O . TYR A 1 72 ? 35.275 10.780 -45.271 1.00 83.06 72 TYR A O 1
ATOM 574 N N . ALA A 1 73 ? 35.510 9.929 -47.336 1.00 80.25 73 ALA A N 1
ATOM 575 C CA . ALA A 1 73 ? 34.112 9.525 -47.466 1.00 80.25 73 ALA A CA 1
ATOM 576 C C . ALA A 1 73 ? 33.690 8.540 -46.364 1.00 80.25 73 ALA A C 1
ATOM 578 O O . ALA A 1 73 ? 32.615 8.690 -45.784 1.00 80.25 73 ALA A O 1
ATOM 579 N N . LYS A 1 74 ? 34.550 7.569 -46.022 1.00 80.50 74 LYS A N 1
ATOM 580 C CA . LYS A 1 74 ? 34.295 6.623 -44.929 1.00 80.50 74 LYS A CA 1
ATOM 581 C C . LYS A 1 74 ? 34.227 7.321 -43.566 1.00 80.50 74 LYS A C 1
ATOM 583 O O . LYS A 1 74 ? 33.307 7.049 -42.801 1.00 80.50 74 LYS A O 1
ATOM 588 N N . ALA A 1 75 ? 35.156 8.231 -43.272 1.00 81.25 75 ALA A N 1
ATOM 589 C CA . ALA A 1 75 ? 35.150 8.983 -42.016 1.00 81.25 75 ALA A CA 1
ATOM 590 C C . ALA A 1 75 ? 33.900 9.872 -41.879 1.00 81.25 75 ALA A C 1
ATOM 592 O O . ALA A 1 75 ? 33.284 9.914 -40.817 1.00 81.25 75 ALA A O 1
ATOM 593 N N . THR A 1 76 ? 33.481 10.538 -42.960 1.00 84.00 76 THR A N 1
ATOM 594 C CA . THR A 1 76 ? 32.242 11.330 -42.981 1.00 84.00 76 THR A CA 1
ATOM 595 C C . THR A 1 76 ? 31.005 10.451 -42.796 1.00 84.00 76 THR A C 1
ATOM 597 O O . THR A 1 76 ? 30.111 10.813 -42.036 1.00 84.00 76 THR A O 1
ATOM 600 N N . ALA A 1 77 ? 30.960 9.279 -43.436 1.00 81.75 77 ALA A N 1
ATOM 601 C CA . ALA A 1 77 ? 29.887 8.303 -43.260 1.00 81.75 77 ALA A CA 1
ATOM 602 C C . ALA A 1 77 ? 29.767 7.825 -41.804 1.00 81.75 77 ALA A C 1
ATOM 604 O O . ALA A 1 77 ? 28.674 7.833 -41.242 1.00 81.75 77 ALA A O 1
ATOM 605 N N . GLU A 1 78 ? 30.886 7.446 -41.178 1.00 84.25 78 GLU A N 1
ATOM 606 C CA . GLU A 1 78 ? 30.921 7.019 -39.775 1.00 84.25 78 GLU A CA 1
ATOM 607 C C . GLU A 1 78 ? 30.477 8.141 -38.827 1.00 84.25 78 GLU A C 1
ATOM 609 O O . GLU A 1 78 ? 29.659 7.894 -37.942 1.00 84.25 78 GLU A O 1
ATOM 614 N N . ALA A 1 79 ? 30.933 9.378 -39.046 1.00 86.19 79 ALA A N 1
ATOM 615 C CA . ALA A 1 79 ? 30.514 10.529 -38.246 1.00 86.19 79 ALA A CA 1
ATOM 616 C C . ALA A 1 79 ? 29.007 10.818 -38.379 1.00 86.19 79 ALA A C 1
ATOM 618 O O . ALA A 1 79 ? 28.328 11.005 -37.371 1.00 86.19 79 ALA A O 1
ATOM 619 N N . ASN A 1 80 ? 28.464 10.796 -39.600 1.00 86.06 80 ASN A N 1
ATOM 620 C CA . ASN A 1 80 ? 27.034 11.019 -39.836 1.00 86.06 80 ASN A CA 1
ATOM 621 C C . ASN A 1 80 ? 26.174 9.919 -39.200 1.00 86.06 80 ASN A C 1
ATOM 623 O O . ASN A 1 80 ? 25.204 10.217 -38.504 1.00 86.06 80 ASN A O 1
ATOM 627 N N . ASN A 1 81 ? 26.553 8.650 -39.383 1.00 88.62 81 ASN A N 1
ATOM 628 C CA . ASN A 1 81 ? 25.852 7.523 -38.768 1.00 88.62 81 ASN A CA 1
ATOM 629 C C . ASN A 1 81 ? 25.912 7.603 -37.233 1.00 88.62 81 ASN A C 1
ATOM 631 O O . ASN A 1 81 ? 24.912 7.333 -36.573 1.00 88.62 81 ASN A O 1
ATOM 635 N N . GLN A 1 82 ? 27.049 8.017 -36.660 1.00 89.25 82 GLN A N 1
ATOM 636 C CA . GLN A 1 82 ? 27.184 8.222 -35.218 1.00 89.25 82 GLN A CA 1
ATOM 637 C C . GLN A 1 82 ? 26.227 9.303 -34.706 1.00 89.25 82 GLN A C 1
ATOM 639 O O . GLN A 1 82 ? 25.533 9.069 -33.723 1.00 89.25 82 GLN A O 1
ATOM 644 N N . ILE A 1 83 ? 26.137 10.450 -35.387 1.00 89.75 83 ILE A N 1
ATOM 645 C CA . ILE A 1 83 ? 25.198 11.526 -35.027 1.00 89.75 83 ILE A CA 1
ATOM 646 C C . ILE A 1 83 ? 23.753 11.020 -35.087 1.00 89.75 83 ILE A C 1
ATOM 648 O O . ILE A 1 83 ? 22.959 11.274 -34.186 1.00 89.75 83 ILE A O 1
ATOM 652 N N . HIS A 1 84 ? 23.395 10.272 -36.133 1.00 90.00 84 HIS A N 1
ATOM 653 C CA . HIS A 1 84 ? 22.054 9.705 -36.249 1.00 90.00 84 HIS A CA 1
ATOM 654 C C . HIS A 1 84 ? 21.732 8.705 -35.137 1.00 90.00 84 HIS A C 1
ATOM 656 O O . HIS A 1 84 ? 20.610 8.737 -34.633 1.00 90.00 84 HIS A O 1
ATOM 662 N N . ALA A 1 85 ? 22.693 7.864 -34.743 1.00 91.44 85 ALA A N 1
ATOM 663 C CA . ALA A 1 85 ? 22.535 6.939 -33.625 1.00 91.44 85 ALA A CA 1
ATOM 664 C C . ALA A 1 85 ? 22.335 7.699 -32.309 1.00 91.44 85 ALA A C 1
ATOM 666 O O . ALA A 1 85 ? 21.361 7.446 -31.609 1.00 91.44 85 ALA A O 1
ATOM 667 N N . THR A 1 86 ? 23.174 8.699 -32.033 1.00 92.81 86 THR A N 1
ATOM 668 C CA . THR A 1 86 ? 23.074 9.523 -30.822 1.00 92.81 86 THR A CA 1
ATOM 669 C C . THR A 1 86 ? 21.740 10.266 -30.731 1.00 92.81 86 THR A C 1
ATOM 671 O O . THR A 1 86 ? 21.115 10.255 -29.678 1.00 92.81 86 THR A O 1
ATOM 674 N N . ASN A 1 87 ? 21.231 10.830 -31.830 1.00 92.88 87 ASN A N 1
ATOM 675 C CA . ASN A 1 87 ? 19.917 11.486 -31.817 1.00 92.88 87 ASN A CA 1
ATOM 676 C C . ASN A 1 87 ? 18.768 10.491 -31.561 1.00 92.88 87 ASN A C 1
ATOM 678 O O . ASN A 1 87 ? 17.740 10.854 -30.993 1.00 92.88 87 ASN A O 1
ATOM 682 N N . ALA A 1 88 ? 18.905 9.242 -32.016 1.00 93.38 88 ALA A N 1
ATOM 683 C CA . ALA A 1 88 ? 17.919 8.197 -31.760 1.00 93.38 88 ALA A CA 1
ATOM 684 C C . ALA A 1 88 ? 17.969 7.734 -30.288 1.00 93.38 88 ALA A C 1
ATOM 686 O O . ALA A 1 88 ? 16.926 7.564 -29.654 1.00 93.38 88 ALA A O 1
ATOM 687 N N . GLU A 1 89 ? 19.172 7.586 -29.731 1.00 95.38 89 GLU A N 1
ATOM 688 C CA . GLU A 1 89 ? 19.411 7.308 -28.308 1.00 95.38 89 GLU A CA 1
ATOM 689 C C . GLU A 1 89 ? 18.842 8.422 -27.412 1.00 95.38 89 GLU A C 1
ATOM 691 O O . GLU A 1 89 ? 18.162 8.132 -26.432 1.00 95.38 89 GLU A O 1
ATOM 696 N N . GLU A 1 90 ? 19.029 9.690 -27.783 1.00 95.50 90 GLU A N 1
ATOM 697 C CA . GLU A 1 90 ? 18.465 10.844 -27.071 1.00 95.50 90 GLU A CA 1
ATOM 698 C C . GLU A 1 90 ? 16.928 10.839 -27.085 1.00 95.50 90 GLU A C 1
ATOM 700 O O . GLU A 1 90 ? 16.292 11.109 -26.066 1.00 95.50 90 GLU A O 1
ATOM 705 N N . LEU A 1 91 ? 16.306 10.475 -28.213 1.00 93.94 91 LEU A N 1
ATOM 706 C CA . LEU A 1 91 ? 14.851 10.325 -28.296 1.00 93.94 91 LEU A CA 1
ATOM 707 C C . LEU A 1 91 ? 14.333 9.264 -27.313 1.00 93.94 91 LEU A C 1
ATOM 709 O O . LEU A 1 91 ? 13.303 9.478 -26.670 1.00 93.94 91 LEU A O 1
ATOM 713 N N . TYR A 1 92 ? 15.036 8.133 -27.201 1.00 97.62 92 TYR A N 1
ATOM 714 C CA . TYR A 1 92 ? 14.716 7.094 -26.222 1.00 97.62 92 TYR A CA 1
ATOM 715 C C . TYR A 1 92 ? 14.851 7.624 -24.792 1.00 97.62 92 TYR A C 1
ATOM 717 O O . TYR A 1 92 ? 13.923 7.473 -23.996 1.00 97.62 92 TYR A O 1
ATOM 725 N N . GLU A 1 93 ? 15.979 8.273 -24.484 1.00 97.06 93 GLU A N 1
ATOM 726 C CA . GLU A 1 93 ? 16.264 8.830 -23.160 1.00 97.06 93 GLU A CA 1
ATOM 727 C C . GLU A 1 93 ? 15.164 9.818 -22.746 1.00 97.06 93 GLU A C 1
ATOM 729 O O . GLU A 1 93 ? 14.589 9.678 -21.671 1.00 97.06 93 GLU A O 1
ATOM 734 N N . ASN A 1 94 ? 14.799 10.758 -23.623 1.00 96.56 94 ASN A N 1
ATOM 735 C CA . ASN A 1 94 ? 13.779 11.772 -23.350 1.00 96.56 94 ASN A CA 1
ATOM 736 C C . ASN A 1 94 ? 12.405 11.159 -23.059 1.00 96.56 94 ASN A C 1
ATOM 738 O O . ASN A 1 94 ? 11.764 11.521 -22.071 1.00 96.56 94 ASN A O 1
ATOM 742 N N . LYS A 1 95 ? 11.967 10.195 -23.876 1.00 96.94 95 LYS A N 1
ATOM 743 C CA . LYS A 1 95 ? 10.677 9.522 -23.670 1.00 96.94 95 LYS A CA 1
ATOM 744 C C . LYS A 1 95 ? 10.665 8.687 -22.387 1.00 96.94 95 LYS A C 1
ATOM 746 O O . LYS A 1 95 ? 9.683 8.712 -21.649 1.00 96.94 95 LYS A O 1
ATOM 751 N N . MET A 1 96 ? 11.749 7.971 -22.086 1.00 97.31 96 MET A N 1
ATOM 752 C CA . MET A 1 96 ? 11.851 7.205 -20.841 1.00 97.31 96 MET A CA 1
ATOM 753 C C . MET A 1 96 ? 11.908 8.114 -19.611 1.00 97.31 96 MET A C 1
ATOM 755 O O . MET A 1 96 ? 11.217 7.837 -18.632 1.00 97.31 96 MET A O 1
ATOM 759 N N . MET A 1 97 ? 12.655 9.221 -19.671 1.00 96.06 97 MET A N 1
ATOM 760 C CA . MET A 1 97 ? 12.698 10.227 -18.605 1.00 96.06 97 MET A CA 1
ATOM 761 C C . MET A 1 97 ? 11.315 10.813 -18.323 1.00 96.06 97 MET A C 1
ATOM 763 O O . MET A 1 97 ? 10.952 10.967 -17.158 1.00 96.06 97 MET A O 1
ATOM 767 N N . GLU A 1 98 ? 10.523 11.088 -19.362 1.00 95.69 98 GLU A N 1
ATOM 768 C CA . GLU A 1 98 ? 9.140 11.540 -19.206 1.00 95.69 98 GLU A CA 1
ATOM 769 C C . GLU A 1 98 ? 8.294 10.508 -18.442 1.00 95.69 98 GLU A C 1
ATOM 771 O O . GLU A 1 98 ? 7.645 10.858 -17.453 1.00 95.69 98 GLU A O 1
ATOM 776 N N . LEU A 1 99 ? 8.347 9.228 -18.835 1.00 94.69 99 LEU A N 1
ATOM 777 C CA . LEU A 1 99 ? 7.617 8.134 -18.176 1.00 94.69 99 LEU A CA 1
ATOM 778 C C . LEU A 1 99 ? 8.048 7.914 -16.714 1.00 94.69 99 LEU A C 1
ATOM 780 O O . LEU A 1 99 ? 7.221 7.612 -15.846 1.00 94.69 99 LEU A O 1
ATOM 784 N N . THR A 1 100 ? 9.342 8.052 -16.420 1.00 94.69 100 THR A N 1
ATOM 785 C CA . THR A 1 100 ? 9.902 7.831 -15.076 1.00 94.69 100 THR A CA 1
ATOM 786 C C . THR A 1 100 ? 10.049 9.100 -14.246 1.00 94.69 100 THR A C 1
ATOM 788 O O . THR A 1 100 ? 10.643 9.049 -13.171 1.00 94.69 100 THR A O 1
ATOM 791 N N . SER A 1 101 ? 9.516 10.226 -14.715 1.00 93.44 101 SER A N 1
ATOM 792 C CA . SER A 1 101 ? 9.580 11.495 -13.992 1.00 93.44 101 SER A CA 1
ATOM 793 C C . SER A 1 101 ? 8.903 11.403 -12.613 1.00 93.44 101 SER A C 1
ATOM 795 O O . SER A 1 101 ? 7.932 10.653 -12.458 1.00 93.44 101 SER A O 1
ATOM 797 N N . PRO A 1 102 ? 9.381 12.156 -11.601 1.00 89.50 102 PRO A N 1
ATOM 798 C CA . PRO A 1 102 ? 8.837 12.089 -10.241 1.00 89.50 102 PRO A CA 1
ATOM 799 C C . PRO A 1 102 ? 7.358 12.483 -10.130 1.00 89.50 102 PRO A C 1
ATOM 801 O O . PRO A 1 102 ? 6.661 11.996 -9.247 1.00 89.50 102 PRO A O 1
ATOM 804 N N . GLU A 1 103 ? 6.881 13.359 -11.018 1.00 88.62 103 GLU A N 1
ATOM 805 C CA . GLU A 1 103 ? 5.491 13.836 -11.043 1.00 88.62 103 GLU A CA 1
ATOM 806 C C . GLU A 1 103 ? 4.516 12.797 -11.612 1.00 88.62 103 GLU A C 1
ATOM 808 O O . GLU A 1 103 ? 3.308 12.870 -11.378 1.00 88.62 103 GLU A O 1
ATOM 813 N N . LYS A 1 104 ? 5.020 11.824 -12.380 1.00 90.19 104 LYS A N 1
ATOM 814 C CA . LYS A 1 104 ? 4.198 10.782 -12.995 1.00 90.19 104 LYS A CA 1
ATOM 815 C C . LYS A 1 104 ? 4.001 9.615 -12.027 1.00 90.19 104 LYS A C 1
ATOM 817 O O . LYS A 1 104 ? 4.923 9.255 -11.294 1.00 90.19 104 LYS A O 1
ATOM 822 N N . PRO A 1 105 ? 2.837 8.944 -12.070 1.00 89.69 105 PRO A N 1
ATOM 823 C CA . PRO A 1 105 ? 2.578 7.795 -11.214 1.00 89.69 105 PRO A CA 1
ATOM 824 C C . PRO A 1 105 ? 3.554 6.644 -11.488 1.00 89.69 105 PRO A C 1
ATOM 826 O O . PRO A 1 105 ? 4.207 6.565 -12.537 1.00 89.69 105 PRO A O 1
ATOM 829 N N . TYR A 1 106 ? 3.650 5.726 -10.528 1.00 93.62 106 TYR A N 1
ATOM 830 C CA . TYR A 1 106 ? 4.317 4.445 -10.737 1.00 93.62 106 TYR A CA 1
ATOM 831 C C . TYR A 1 106 ? 3.673 3.680 -11.903 1.00 93.62 106 TYR A C 1
ATOM 833 O O . TYR A 1 106 ? 2.449 3.685 -12.057 1.00 93.62 106 TYR A O 1
ATOM 841 N N . ILE A 1 107 ? 4.511 3.011 -12.696 1.00 93.56 107 ILE A N 1
ATOM 842 C CA . ILE A 1 107 ? 4.095 2.138 -13.797 1.00 93.56 107 ILE A CA 1
ATOM 843 C C . ILE A 1 107 ? 4.435 0.690 -13.412 1.00 93.56 107 ILE A C 1
ATOM 845 O O . ILE A 1 107 ? 5.588 0.440 -13.057 1.00 93.56 107 ILE A O 1
ATOM 849 N N . PRO A 1 108 ? 3.497 -0.273 -13.494 1.00 94.00 108 PRO A N 1
ATOM 850 C CA .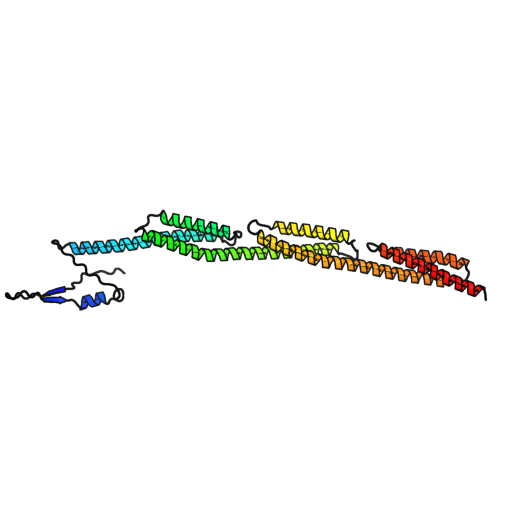 PRO A 1 108 ? 3.793 -1.684 -13.253 1.00 94.00 108 PRO A CA 1
ATOM 851 C C . PRO A 1 108 ? 4.963 -2.187 -14.101 1.00 94.00 108 PRO A C 1
ATOM 853 O O . PRO A 1 108 ? 5.123 -1.774 -15.248 1.00 94.00 108 PRO A O 1
ATOM 856 N N . GLU A 1 109 ? 5.773 -3.091 -13.553 1.00 93.44 109 GLU A N 1
ATOM 857 C CA . GLU A 1 109 ? 7.022 -3.526 -14.192 1.00 93.44 109 GLU A CA 1
ATOM 858 C C . GLU A 1 109 ? 6.822 -4.091 -15.608 1.00 93.44 109 GLU A C 1
ATOM 860 O O . GLU A 1 109 ? 7.546 -3.707 -16.526 1.00 93.44 109 GLU A O 1
ATOM 865 N N . GLU A 1 110 ? 5.797 -4.921 -15.804 1.00 93.62 110 GLU A N 1
ATOM 866 C CA . GLU A 1 110 ? 5.458 -5.483 -17.118 1.00 93.62 110 GLU A CA 1
ATOM 867 C C . GLU A 1 110 ? 5.061 -4.402 -18.132 1.00 93.62 110 GLU A C 1
ATOM 869 O O . GLU A 1 110 ? 5.462 -4.451 -19.294 1.00 93.62 110 GLU A O 1
ATOM 874 N N . GLU A 1 111 ? 4.324 -3.380 -17.691 1.00 95.19 111 GLU A N 1
ATOM 875 C CA . GLU A 1 111 ? 3.929 -2.267 -18.555 1.00 95.19 111 GLU A CA 1
ATOM 876 C C . GLU A 1 111 ? 5.125 -1.365 -18.879 1.00 95.19 111 GLU A C 1
ATOM 878 O O . GLU A 1 111 ? 5.307 -0.978 -20.031 1.00 95.19 111 GLU A O 1
ATOM 883 N N . LEU A 1 112 ? 5.995 -1.082 -17.904 1.00 96.44 112 LEU A N 1
ATOM 884 C CA . LEU A 1 112 ? 7.222 -0.319 -18.140 1.00 96.44 112 LEU A CA 1
ATOM 885 C C . LEU A 1 112 ? 8.139 -1.046 -19.137 1.00 96.44 112 LEU A C 1
ATOM 887 O O . LEU A 1 112 ? 8.712 -0.414 -20.023 1.00 96.44 112 LEU A O 1
ATOM 891 N N . LYS A 1 113 ? 8.246 -2.375 -19.023 1.00 97.19 113 LYS A N 1
ATOM 892 C CA . LYS A 1 113 ? 8.994 -3.214 -19.964 1.00 97.19 113 LYS A CA 1
ATOM 893 C C . LYS A 1 113 ? 8.381 -3.180 -21.364 1.00 97.19 113 LYS A C 1
ATOM 895 O O . LYS A 1 113 ? 9.110 -2.982 -22.332 1.00 97.19 113 LYS A O 1
ATOM 900 N N . ARG A 1 114 ? 7.054 -3.291 -21.480 1.00 97.75 114 ARG A N 1
ATOM 901 C CA . ARG A 1 114 ? 6.344 -3.181 -22.764 1.00 97.75 114 ARG A CA 1
ATOM 902 C C . ARG A 1 114 ? 6.594 -1.828 -23.439 1.00 97.75 114 ARG A C 1
ATOM 904 O O . ARG A 1 114 ? 6.852 -1.781 -24.639 1.00 97.75 114 ARG A O 1
ATOM 911 N N . GLN A 1 115 ? 6.544 -0.738 -22.671 1.00 97.31 115 GLN A N 1
ATOM 912 C CA . GLN A 1 115 ? 6.850 0.610 -23.160 1.00 97.31 115 GLN A CA 1
ATOM 913 C C . GLN A 1 115 ? 8.312 0.721 -23.605 1.00 97.31 115 GLN A C 1
ATOM 915 O O . GLN A 1 115 ? 8.581 1.247 -24.679 1.00 97.31 115 GLN A O 1
ATOM 920 N N . HIS A 1 116 ? 9.254 0.168 -22.838 1.00 97.56 116 HIS A N 1
ATOM 921 C CA . HIS A 1 116 ? 10.663 0.110 -23.227 1.00 97.56 116 HIS A CA 1
ATOM 922 C C . HIS A 1 116 ? 10.881 -0.628 -24.556 1.00 97.56 116 HIS A C 1
ATOM 924 O O . HIS A 1 116 ? 11.547 -0.090 -25.438 1.00 97.56 116 HIS A O 1
ATOM 930 N N . GLU A 1 117 ? 10.301 -1.819 -24.727 1.00 97.25 117 GLU A N 1
ATOM 931 C CA . GLU A 1 117 ? 10.433 -2.610 -25.958 1.00 97.25 117 GLU A CA 1
ATOM 932 C C . GLU A 1 117 ? 9.849 -1.882 -27.178 1.00 97.25 117 GLU A C 1
ATOM 934 O O . GLU A 1 117 ? 10.398 -1.950 -28.279 1.00 97.25 117 GLU A O 1
ATOM 939 N N . GLU A 1 118 ? 8.737 -1.170 -26.992 1.00 97.69 118 GLU A N 1
ATOM 940 C CA . GLU A 1 118 ? 8.117 -0.358 -28.037 1.00 97.69 118 GLU A CA 1
ATOM 941 C C . GLU A 1 118 ? 8.978 0.865 -28.391 1.00 97.69 118 GLU A C 1
ATOM 943 O O . GLU A 1 118 ? 9.228 1.140 -29.565 1.00 97.69 118 GLU A O 1
ATOM 948 N N . LEU A 1 119 ? 9.507 1.564 -27.386 1.00 97.38 119 LEU A N 1
ATOM 949 C CA . LEU A 1 119 ? 10.407 2.696 -27.592 1.00 97.38 119 LEU A CA 1
ATOM 950 C C . LEU A 1 119 ? 11.722 2.277 -28.246 1.00 97.38 119 LEU A C 1
ATOM 952 O O . LEU A 1 119 ? 12.192 2.975 -29.137 1.00 97.38 119 LEU A O 1
ATOM 956 N N . GLU A 1 120 ? 12.287 1.127 -27.880 1.00 96.81 120 GLU A N 1
ATOM 957 C CA . GLU A 1 120 ? 13.469 0.577 -28.545 1.00 96.81 120 GLU A CA 1
ATOM 958 C C . GLU A 1 120 ? 13.202 0.336 -30.037 1.00 96.81 120 GLU A C 1
ATOM 960 O O . GLU A 1 120 ? 13.998 0.754 -30.882 1.00 96.81 120 GLU A O 1
ATOM 965 N N . LYS A 1 121 ? 12.065 -0.285 -30.385 1.00 95.69 121 LYS A N 1
ATOM 966 C CA . LYS A 1 121 ? 11.673 -0.494 -31.789 1.00 95.69 121 LYS A CA 1
ATOM 967 C C . LYS A 1 121 ? 11.535 0.829 -32.535 1.00 95.69 121 LYS A C 1
ATOM 969 O O . LYS A 1 121 ? 12.056 0.949 -33.643 1.00 95.69 121 LYS A O 1
ATOM 974 N N . GLN A 1 122 ? 10.886 1.825 -31.931 1.00 94.75 122 GLN A N 1
ATOM 975 C CA . GLN A 1 122 ? 10.738 3.161 -32.518 1.00 94.75 122 GLN A CA 1
ATOM 976 C C . GLN A 1 122 ? 12.089 3.854 -32.713 1.00 94.75 122 GLN A C 1
ATOM 978 O O . GLN A 1 122 ? 12.330 4.461 -33.755 1.00 94.75 122 GLN A O 1
ATOM 983 N N . THR A 1 123 ? 12.987 3.739 -31.738 1.00 94.62 123 THR A N 1
ATOM 984 C CA . THR A 1 123 ? 14.340 4.294 -31.798 1.00 94.62 123 THR A CA 1
ATOM 985 C C . THR A 1 123 ? 15.155 3.656 -32.916 1.00 94.62 123 THR A C 1
ATOM 987 O O . THR A 1 123 ? 15.799 4.368 -33.688 1.00 94.62 123 THR A O 1
ATOM 990 N N . ILE A 1 124 ? 15.078 2.331 -33.069 1.00 93.38 124 ILE A N 1
ATOM 991 C CA . ILE A 1 124 ? 15.710 1.629 -34.188 1.00 93.38 124 ILE A CA 1
ATOM 992 C C . ILE A 1 124 ? 15.084 2.081 -35.511 1.00 93.38 124 ILE A C 1
ATOM 994 O O . ILE A 1 124 ? 15.828 2.459 -36.409 1.00 93.38 124 ILE A O 1
ATOM 998 N N . SER A 1 125 ? 13.752 2.128 -35.630 1.00 91.69 125 SER A N 1
ATOM 999 C CA . SER A 1 125 ? 13.077 2.592 -36.856 1.00 91.69 125 SER A CA 1
ATOM 1000 C C . SER A 1 125 ? 13.558 3.987 -37.264 1.00 91.69 125 SER A C 1
ATOM 1002 O O . SER A 1 125 ? 14.067 4.164 -38.370 1.00 91.69 125 SER A O 1
ATOM 1004 N N . CYS A 1 126 ? 13.540 4.937 -36.323 1.00 89.81 126 CYS A N 1
ATOM 1005 C CA . CYS A 1 126 ? 13.985 6.321 -36.512 1.00 89.81 126 CYS A CA 1
ATOM 1006 C C . CYS A 1 126 ? 15.453 6.425 -36.964 1.00 89.81 126 CYS A C 1
ATOM 1008 O O . CYS A 1 126 ? 15.802 7.282 -37.780 1.00 89.81 126 CYS A O 1
ATOM 1010 N N . PHE A 1 127 ? 16.327 5.549 -36.461 1.00 89.94 127 PHE A N 1
ATOM 1011 C CA . PHE A 1 127 ? 17.708 5.462 -36.931 1.00 89.94 127 PHE A CA 1
ATOM 1012 C C . PHE A 1 127 ? 17.790 4.928 -38.370 1.00 89.94 127 PHE A C 1
ATOM 1014 O O . PHE A 1 127 ? 18.538 5.461 -39.188 1.00 89.94 127 PHE A O 1
ATOM 1021 N N . THR A 1 128 ? 17.014 3.890 -38.683 1.00 86.69 128 THR A N 1
ATOM 1022 C CA . THR A 1 128 ? 17.078 3.174 -39.967 1.00 86.69 128 THR A CA 1
ATOM 1023 C C . THR A 1 128 ? 16.383 3.877 -41.130 1.00 86.69 128 THR A C 1
ATOM 1025 O O . THR A 1 128 ? 16.744 3.636 -42.278 1.00 86.69 128 THR A O 1
ATOM 1028 N N . GLU A 1 129 ? 15.422 4.757 -40.850 1.00 84.81 129 GLU A N 1
ATOM 1029 C CA . GLU A 1 129 ? 14.719 5.568 -41.853 1.00 84.81 129 GLU A CA 1
ATOM 1030 C C . GLU A 1 129 ? 15.611 6.663 -42.460 1.00 84.81 129 GLU A C 1
ATOM 1032 O O . GLU A 1 129 ? 15.339 7.161 -43.555 1.00 84.81 129 GLU A O 1
ATOM 1037 N N . LYS A 1 130 ? 16.697 7.044 -41.776 1.00 79.81 130 LYS A N 1
ATOM 1038 C CA . LYS A 1 130 ? 17.640 8.048 -42.278 1.00 79.81 130 LYS A CA 1
ATOM 1039 C C . LYS A 1 130 ? 18.581 7.434 -43.323 1.00 79.81 130 LYS A C 1
ATOM 1041 O O . LYS A 1 130 ? 18.923 6.259 -43.216 1.00 79.81 130 LYS A O 1
ATOM 1046 N N . PRO A 1 131 ? 19.056 8.205 -44.321 1.00 68.44 131 PRO A N 1
ATOM 1047 C CA . PRO A 1 131 ? 20.017 7.706 -45.304 1.00 68.44 131 PRO A CA 1
ATOM 1048 C C . PRO A 1 131 ? 21.331 7.277 -44.632 1.00 68.44 131 PRO A C 1
ATOM 1050 O O . PRO A 1 131 ? 22.173 8.109 -44.295 1.00 68.44 131 PRO A O 1
ATOM 1053 N N . LEU A 1 132 ? 21.511 5.972 -44.430 1.00 67.62 132 LEU A N 1
ATOM 1054 C CA . LEU A 1 132 ? 22.714 5.410 -43.820 1.00 67.62 132 LEU A CA 1
ATOM 1055 C C . LEU A 1 132 ? 23.809 5.211 -44.870 1.00 67.62 132 LEU A C 1
ATOM 1057 O O . LEU A 1 132 ? 23.569 4.702 -45.965 1.00 67.62 132 LEU A O 1
ATOM 1061 N N . MET A 1 133 ? 25.038 5.581 -44.516 1.00 65.00 133 MET A N 1
ATOM 1062 C CA . MET A 1 133 ? 26.197 5.441 -45.398 1.00 65.00 133 MET A CA 1
ATOM 1063 C C . MET A 1 133 ? 26.989 4.182 -45.021 1.00 65.00 133 MET A C 1
ATOM 1065 O O . MET A 1 133 ? 27.538 4.102 -43.923 1.00 65.00 133 MET A O 1
ATOM 1069 N N . GLY A 1 134 ? 27.060 3.193 -45.918 1.00 65.12 134 GLY A N 1
ATOM 1070 C CA . GLY A 1 134 ? 27.831 1.956 -45.720 1.00 65.12 134 GLY A CA 1
ATOM 1071 C C . GLY A 1 134 ? 27.061 0.675 -46.067 1.00 65.12 134 GLY A C 1
ATOM 1072 O O . GLY A 1 134 ? 25.886 0.703 -46.408 1.00 65.12 134 GLY A O 1
ATOM 1073 N N . GLY A 1 135 ? 27.741 -0.474 -46.010 1.00 70.69 135 GLY A N 1
ATOM 1074 C CA . GLY A 1 135 ? 27.126 -1.788 -46.258 1.00 70.69 135 GLY A CA 1
ATOM 1075 C C . GLY A 1 135 ? 26.365 -2.358 -45.048 1.00 70.69 135 GLY A C 1
ATOM 1076 O O . GLY A 1 135 ? 26.451 -1.828 -43.941 1.00 70.69 135 GLY A O 1
ATOM 1077 N N . ARG A 1 136 ? 25.687 -3.505 -45.231 1.00 77.25 136 ARG A N 1
ATOM 1078 C CA . ARG A 1 136 ? 24.840 -4.170 -44.206 1.00 77.25 136 ARG A CA 1
ATOM 1079 C C . ARG A 1 136 ? 25.502 -4.355 -42.831 1.00 77.25 136 ARG A C 1
ATOM 1081 O O . ARG A 1 136 ? 24.829 -4.246 -41.815 1.00 77.25 136 ARG A O 1
ATOM 1088 N N . HIS A 1 137 ? 26.813 -4.587 -42.773 1.00 77.81 137 HIS A N 1
ATOM 1089 C CA . HIS A 1 137 ? 27.525 -4.765 -41.502 1.00 77.81 137 HIS A CA 1
ATOM 1090 C C . HIS A 1 137 ? 27.513 -3.511 -40.608 1.00 77.81 137 HIS A C 1
ATOM 1092 O O . HIS A 1 137 ? 27.451 -3.643 -39.387 1.00 77.81 137 HIS A O 1
ATOM 1098 N N . PHE A 1 138 ? 27.532 -2.303 -41.189 1.00 77.25 138 PHE A N 1
ATOM 1099 C CA . PHE A 1 138 ? 27.427 -1.057 -40.418 1.00 77.25 138 PHE A CA 1
ATOM 1100 C C . PHE A 1 138 ? 26.043 -0.914 -39.796 1.00 77.25 138 PHE A C 1
ATOM 1102 O O . PHE A 1 138 ? 25.932 -0.620 -38.609 1.00 77.25 138 PHE A O 1
ATOM 1109 N N . PHE A 1 139 ? 25.005 -1.195 -40.582 1.00 81.81 139 PHE A N 1
ATOM 1110 C CA . PHE A 1 139 ? 23.622 -1.192 -40.122 1.00 81.81 139 PHE A CA 1
ATOM 1111 C C . PHE A 1 139 ? 23.438 -2.102 -38.902 1.00 81.81 139 PHE A C 1
ATOM 1113 O O . PHE A 1 139 ? 22.973 -1.653 -37.856 1.00 81.81 139 PHE A O 1
ATOM 1120 N N . THR A 1 140 ? 23.878 -3.361 -39.000 1.00 86.62 140 THR A N 1
ATOM 1121 C CA . THR A 1 140 ? 23.775 -4.327 -37.898 1.00 86.62 140 THR A CA 1
ATOM 1122 C C . THR A 1 140 ? 24.551 -3.870 -36.664 1.00 86.62 140 THR A C 1
ATOM 1124 O O . THR A 1 140 ? 24.033 -3.973 -35.555 1.00 86.62 140 THR A O 1
ATOM 1127 N N . LYS A 1 141 ? 25.760 -3.319 -36.845 1.00 89.62 141 LYS A N 1
ATOM 1128 C CA . LYS A 1 141 ? 26.583 -2.803 -35.743 1.00 89.62 141 LYS A CA 1
ATOM 1129 C C . LYS A 1 141 ? 25.870 -1.688 -34.975 1.00 89.62 141 LYS A C 1
ATOM 1131 O O . LYS A 1 141 ? 25.777 -1.766 -33.756 1.00 89.62 141 LYS A O 1
ATOM 1136 N N . TYR A 1 142 ? 25.363 -0.667 -35.666 1.00 90.62 142 TYR A N 1
ATOM 1137 C CA . TYR A 1 142 ? 24.704 0.463 -35.005 1.00 90.62 142 TYR A CA 1
ATOM 1138 C C . TYR A 1 142 ? 23.376 0.068 -34.359 1.00 90.62 142 TYR A C 1
ATOM 1140 O O . TYR A 1 142 ? 23.129 0.458 -33.223 1.00 90.62 142 TYR A O 1
ATOM 1148 N N . CYS A 1 143 ? 22.569 -0.774 -35.012 1.00 91.50 143 CYS A N 1
ATOM 1149 C CA . CYS A 1 143 ? 21.346 -1.291 -34.395 1.00 91.50 143 CYS A CA 1
ATOM 1150 C C . CYS A 1 143 ? 21.654 -2.076 -33.112 1.00 91.50 143 CYS A C 1
ATOM 1152 O O . CYS A 1 143 ? 20.964 -1.909 -32.112 1.00 91.50 143 CYS A O 1
ATOM 1154 N N . GLN A 1 144 ? 22.703 -2.907 -33.114 1.00 94.06 144 GLN A N 1
ATOM 1155 C CA . GLN A 1 144 ? 23.110 -3.645 -31.919 1.00 94.06 144 GLN A CA 1
ATOM 1156 C C . GLN A 1 144 ? 23.620 -2.712 -30.814 1.00 94.06 144 GLN A C 1
ATOM 1158 O O . GLN A 1 144 ? 23.303 -2.921 -29.646 1.00 94.06 144 GLN A O 1
ATOM 1163 N N . ASN A 1 145 ? 24.384 -1.678 -31.170 1.00 93.31 145 ASN A N 1
ATOM 1164 C CA . ASN A 1 145 ? 24.862 -0.687 -30.208 1.00 93.31 145 ASN A CA 1
ATOM 1165 C C . ASN A 1 145 ? 23.699 0.052 -29.538 1.00 93.31 145 ASN A C 1
ATOM 1167 O O . ASN A 1 145 ? 23.682 0.142 -28.314 1.00 93.31 145 ASN A O 1
ATOM 1171 N N . ILE A 1 146 ? 22.712 0.494 -30.324 1.00 94.62 146 ILE A N 1
ATOM 1172 C CA . ILE A 1 146 ? 21.501 1.149 -29.817 1.00 94.62 146 ILE A CA 1
ATOM 1173 C C . ILE A 1 146 ? 20.751 0.211 -28.865 1.00 94.62 146 ILE A C 1
ATOM 1175 O O . ILE A 1 146 ? 20.436 0.620 -27.756 1.00 94.62 146 ILE A O 1
ATOM 1179 N N . LYS A 1 147 ? 20.544 -1.062 -29.234 1.00 95.62 147 LYS A N 1
ATOM 1180 C CA . LYS A 1 147 ? 19.910 -2.062 -28.349 1.00 95.62 147 LYS A CA 1
ATOM 1181 C C . LYS A 1 147 ? 20.650 -2.254 -27.028 1.00 95.62 147 LYS A C 1
ATOM 1183 O O . LYS A 1 147 ? 20.048 -2.357 -25.962 1.00 95.62 147 LYS A O 1
ATOM 1188 N N . ASN A 1 148 ? 21.978 -2.318 -27.083 1.00 95.94 148 ASN A N 1
ATOM 1189 C CA . ASN A 1 148 ? 22.792 -2.453 -25.878 1.00 95.94 148 ASN A CA 1
ATOM 1190 C C . ASN A 1 148 ? 22.688 -1.189 -25.004 1.00 95.94 148 ASN A C 1
ATOM 1192 O O . ASN A 1 148 ? 22.627 -1.291 -23.777 1.00 95.94 148 ASN A O 1
ATOM 1196 N N . TYR A 1 149 ? 22.642 -0.008 -25.627 1.00 95.75 149 TYR A N 1
ATOM 1197 C CA . TYR A 1 149 ? 22.454 1.268 -24.945 1.00 95.75 149 TYR A CA 1
ATOM 1198 C C . TYR A 1 149 ? 21.086 1.351 -24.255 1.00 95.75 149 TYR A C 1
ATOM 1200 O O . TYR A 1 149 ? 21.032 1.595 -23.048 1.00 95.75 149 TYR A O 1
ATOM 1208 N N . THR A 1 150 ? 19.993 1.092 -24.982 1.00 96.75 150 THR A N 1
ATOM 1209 C CA . THR A 1 150 ? 18.618 1.123 -24.454 1.00 96.75 150 THR A CA 1
ATOM 1210 C C . THR A 1 150 ? 18.454 0.134 -23.307 1.00 96.75 150 THR A C 1
ATOM 1212 O O . THR A 1 150 ? 17.917 0.506 -22.264 1.00 96.75 150 THR A O 1
ATOM 1215 N N . SER A 1 151 ? 18.989 -1.082 -23.453 1.00 95.94 151 SER A N 1
ATOM 1216 C CA . SER A 1 151 ? 18.988 -2.117 -22.409 1.00 95.94 151 SER A CA 1
ATOM 1217 C C . SER A 1 151 ? 19.735 -1.670 -21.148 1.00 95.94 151 SER A C 1
ATOM 1219 O O . SER A 1 151 ? 19.235 -1.824 -20.034 1.00 95.94 151 SER A O 1
ATOM 1221 N N . SER A 1 152 ? 20.923 -1.077 -21.307 1.00 95.50 152 SER A N 1
ATOM 1222 C CA . SER A 1 152 ? 21.718 -0.558 -20.186 1.00 95.50 152 SER A CA 1
ATOM 1223 C C . SER A 1 152 ? 20.996 0.579 -19.455 1.00 95.50 152 SER A C 1
ATOM 1225 O O . SER A 1 152 ? 20.898 0.588 -18.226 1.00 95.50 152 SER A O 1
ATOM 1227 N N . ARG A 1 153 ? 20.417 1.520 -20.207 1.00 96.69 153 ARG A N 1
ATOM 1228 C CA . ARG A 1 153 ? 19.651 2.640 -19.648 1.00 96.69 153 ARG A CA 1
ATOM 1229 C C . ARG A 1 153 ? 18.351 2.203 -18.990 1.00 96.69 153 ARG A C 1
ATOM 1231 O O . ARG A 1 153 ? 17.989 2.743 -17.948 1.00 96.69 153 ARG A O 1
ATOM 1238 N N . PHE A 1 154 ? 17.682 1.188 -19.531 1.00 97.88 154 PHE A N 1
ATOM 1239 C CA . PHE A 1 154 ? 16.456 0.644 -18.954 1.00 97.88 154 PHE A CA 1
ATOM 1240 C C . PHE A 1 154 ? 16.642 0.172 -17.507 1.00 97.88 154 PHE A C 1
ATOM 1242 O O . PHE A 1 154 ? 15.764 0.402 -16.676 1.00 97.88 154 PHE A O 1
ATOM 1249 N N . ALA A 1 155 ? 17.803 -0.400 -17.167 1.00 95.94 155 ALA A N 1
ATOM 1250 C CA . ALA A 1 155 ? 18.107 -0.787 -15.790 1.00 95.94 155 ALA A CA 1
ATOM 1251 C C . ALA A 1 155 ? 18.032 0.407 -14.817 1.00 95.94 155 ALA A C 1
ATOM 1253 O O . ALA A 1 155 ? 17.486 0.274 -13.726 1.00 95.94 155 ALA A O 1
ATOM 1254 N N . GLN A 1 156 ? 18.506 1.587 -15.228 1.00 95.94 156 GLN A N 1
ATOM 1255 C CA . GLN A 1 156 ? 18.440 2.809 -14.416 1.00 95.94 156 GLN A CA 1
ATOM 1256 C C . GLN A 1 156 ? 16.998 3.317 -14.289 1.00 95.94 156 GLN A C 1
ATOM 1258 O O . GLN A 1 156 ? 16.542 3.634 -13.192 1.00 95.94 156 GLN A O 1
ATOM 1263 N N . PHE A 1 157 ? 16.249 3.332 -15.395 1.00 97.56 157 PHE A N 1
ATOM 1264 C CA . PHE A 1 157 ? 14.838 3.731 -15.402 1.00 97.56 157 PHE A CA 1
ATOM 1265 C C . PHE A 1 157 ? 13.958 2.814 -14.545 1.00 97.56 157 PHE A C 1
ATOM 1267 O O . PHE A 1 157 ? 13.028 3.284 -13.886 1.00 97.56 157 PHE A O 1
ATOM 1274 N N . ARG A 1 158 ? 14.279 1.518 -14.486 1.00 96.81 158 ARG A N 1
ATOM 1275 C CA . ARG A 1 158 ? 13.622 0.562 -13.590 1.00 96.81 158 ARG A CA 1
ATOM 1276 C C . ARG A 1 158 ? 13.817 0.943 -12.124 1.00 96.81 158 ARG A C 1
ATOM 1278 O O . ARG A 1 158 ? 12.844 0.938 -11.375 1.00 96.81 158 ARG A O 1
ATOM 1285 N N . GLU A 1 159 ? 15.031 1.315 -11.720 1.00 95.88 159 GLU A N 1
ATOM 1286 C CA . GLU A 1 159 ? 15.303 1.749 -10.343 1.00 95.88 159 GLU A CA 1
ATOM 1287 C C . GLU A 1 159 ? 14.617 3.081 -10.008 1.00 95.88 159 GLU A C 1
ATOM 1289 O O . GLU A 1 159 ? 14.012 3.202 -8.943 1.00 95.88 159 GLU A O 1
ATOM 1294 N N . LEU A 1 160 ? 14.597 4.045 -10.935 1.00 95.38 160 LEU A N 1
ATOM 1295 C CA . LEU A 1 160 ? 13.828 5.286 -10.759 1.00 95.38 160 LEU A CA 1
ATOM 1296 C C . LEU A 1 160 ? 12.334 5.001 -10.569 1.00 95.38 160 LEU A C 1
ATOM 1298 O O . LEU A 1 160 ? 11.690 5.562 -9.684 1.00 95.38 160 LEU A O 1
ATOM 1302 N N . ASN A 1 161 ? 11.775 4.081 -11.355 1.00 95.31 161 ASN A N 1
ATOM 1303 C CA . ASN A 1 161 ? 10.377 3.697 -11.220 1.00 95.31 161 ASN A CA 1
ATOM 1304 C C . ASN A 1 161 ? 10.095 2.950 -9.902 1.00 95.31 161 ASN A C 1
ATOM 1306 O O . ASN A 1 161 ? 9.066 3.199 -9.277 1.00 95.31 161 ASN A O 1
ATOM 1310 N N . LYS A 1 162 ? 11.017 2.108 -9.416 1.00 94.50 162 LYS A N 1
ATOM 1311 C CA . LYS A 1 162 ? 10.923 1.507 -8.072 1.00 94.50 162 LYS A CA 1
ATOM 1312 C C . LYS A 1 162 ? 10.967 2.557 -6.963 1.00 94.50 162 LYS A C 1
ATOM 1314 O O . LYS A 1 162 ? 10.218 2.442 -5.999 1.00 94.50 162 LYS A O 1
ATOM 1319 N N . ALA A 1 163 ? 11.779 3.603 -7.104 1.00 94.56 163 ALA A N 1
ATOM 1320 C CA . ALA A 1 163 ? 11.799 4.701 -6.141 1.00 94.56 163 ALA A CA 1
ATOM 1321 C C . ALA A 1 163 ? 10.433 5.411 -6.056 1.00 94.56 163 ALA A C 1
ATOM 1323 O O . ALA A 1 163 ? 9.974 5.720 -4.956 1.00 94.56 163 ALA A O 1
ATOM 1324 N N . LYS A 1 164 ? 9.726 5.584 -7.188 1.00 92.94 164 LYS A N 1
ATOM 1325 C CA . LYS A 1 164 ? 8.338 6.095 -7.200 1.00 92.94 164 LYS A CA 1
ATOM 1326 C C . LYS A 1 164 ? 7.376 5.182 -6.437 1.00 92.94 164 LYS A C 1
ATOM 1328 O O . LYS A 1 164 ? 6.493 5.670 -5.729 1.00 92.94 164 LYS A O 1
ATOM 1333 N N . LEU A 1 165 ? 7.555 3.867 -6.562 1.00 92.88 165 LEU A N 1
ATOM 1334 C CA . LEU A 1 165 ? 6.761 2.883 -5.829 1.00 92.88 165 LEU A CA 1
ATOM 1335 C C . LEU A 1 165 ? 6.976 3.014 -4.317 1.00 92.88 165 LEU A C 1
ATOM 1337 O O . LEU A 1 165 ? 6.006 3.180 -3.583 1.00 92.88 165 LEU A O 1
ATOM 1341 N N . ALA A 1 166 ? 8.236 3.036 -3.876 1.00 93.19 166 ALA A N 1
ATOM 1342 C CA . ALA A 1 166 ? 8.603 3.176 -2.467 1.00 93.19 166 ALA A CA 1
ATOM 1343 C C . ALA A 1 166 ? 8.115 4.504 -1.861 1.00 93.19 166 ALA A C 1
ATOM 1345 O O . ALA A 1 166 ? 7.629 4.546 -0.733 1.00 93.19 166 ALA A O 1
ATOM 1346 N N . TYR A 1 167 ? 8.191 5.599 -2.623 1.00 92.38 167 TYR A N 1
ATOM 1347 C CA . TYR A 1 167 ? 7.637 6.886 -2.203 1.00 92.38 167 TYR A CA 1
ATOM 1348 C C . TYR A 1 167 ? 6.114 6.820 -2.019 1.00 92.38 167 TYR A C 1
ATOM 1350 O O . TYR A 1 167 ? 5.572 7.326 -1.036 1.00 92.38 167 TYR A O 1
ATOM 1358 N N . THR A 1 168 ? 5.416 6.158 -2.941 1.00 92.00 168 THR A N 1
ATOM 1359 C CA . THR A 1 168 ? 3.962 5.991 -2.849 1.00 92.00 168 THR A CA 1
ATOM 1360 C C . THR A 1 168 ? 3.570 5.096 -1.671 1.00 92.00 168 THR A C 1
ATOM 1362 O O . THR A 1 168 ? 2.622 5.404 -0.953 1.00 92.00 168 THR A O 1
ATOM 1365 N N . GLU A 1 169 ? 4.335 4.035 -1.412 1.00 93.94 169 GLU A N 1
ATOM 1366 C CA . GLU A 1 169 ? 4.189 3.187 -0.226 1.00 93.94 169 GLU A CA 1
ATOM 1367 C C . GLU A 1 169 ? 4.329 3.999 1.071 1.00 93.94 169 GLU A C 1
ATOM 1369 O O . GLU A 1 169 ? 3.465 3.925 1.945 1.00 93.94 169 GLU A O 1
ATOM 1374 N N . ALA A 1 170 ? 5.351 4.855 1.171 1.00 94.62 170 ALA A N 1
ATOM 1375 C CA . ALA A 1 170 ? 5.532 5.740 2.321 1.00 94.62 170 ALA A CA 1
ATOM 1376 C C . ALA A 1 170 ? 4.347 6.707 2.514 1.00 94.62 170 ALA A C 1
ATOM 1378 O O . ALA A 1 170 ? 3.925 6.957 3.647 1.00 94.62 170 ALA A O 1
ATOM 1379 N N . ASN A 1 171 ? 3.766 7.217 1.423 1.00 93.06 171 ASN A N 1
ATOM 1380 C CA . ASN A 1 171 ? 2.566 8.054 1.485 1.00 93.06 171 ASN A CA 1
ATOM 1381 C C . ASN A 1 171 ? 1.350 7.282 2.012 1.00 93.06 171 ASN A C 1
ATOM 1383 O O . ASN A 1 171 ? 0.627 7.807 2.862 1.00 93.06 171 ASN A O 1
ATOM 1387 N N . TYR A 1 172 ? 1.151 6.036 1.574 1.00 95.44 172 TYR A N 1
ATOM 1388 C CA . TYR A 1 172 ? 0.095 5.175 2.110 1.00 95.44 172 TYR A CA 1
ATOM 1389 C C . TYR A 1 172 ? 0.300 4.867 3.593 1.00 95.44 172 TYR A C 1
ATOM 1391 O O . TYR A 1 172 ? -0.657 4.946 4.356 1.00 95.44 172 TYR A O 1
ATOM 1399 N N . LEU A 1 173 ? 1.530 4.588 4.032 1.00 96.00 173 LEU A N 1
ATOM 1400 C CA . LEU A 1 173 ? 1.838 4.379 5.452 1.00 96.00 173 LEU A CA 1
ATOM 1401 C C . LEU A 1 173 ? 1.544 5.632 6.291 1.00 96.00 173 LEU A C 1
ATOM 1403 O O . LEU A 1 173 ? 0.979 5.540 7.379 1.00 96.00 173 LEU A O 1
ATOM 1407 N N . ASN A 1 174 ? 1.871 6.820 5.778 1.00 95.56 174 ASN A N 1
ATOM 1408 C CA . ASN A 1 174 ? 1.528 8.079 6.439 1.00 95.56 174 ASN A CA 1
ATOM 1409 C C . ASN A 1 174 ? 0.003 8.263 6.529 1.00 95.56 174 ASN A C 1
ATOM 1411 O O . ASN A 1 174 ? -0.523 8.628 7.581 1.00 95.56 174 ASN A O 1
ATOM 1415 N N . TYR A 1 175 ? -0.727 7.963 5.453 1.00 95.94 175 TYR A N 1
ATOM 1416 C CA . TYR A 1 175 ? -2.185 8.053 5.462 1.00 95.94 175 TYR A CA 1
ATOM 1417 C C . TYR A 1 175 ? -2.833 7.021 6.395 1.00 95.94 175 TYR A C 1
ATOM 1419 O O . TYR A 1 175 ? -3.725 7.377 7.159 1.00 95.94 175 TYR A O 1
ATOM 1427 N N . MET A 1 176 ? -2.311 5.793 6.438 1.00 96.56 176 MET A N 1
ATOM 1428 C CA . MET A 1 176 ? -2.695 4.764 7.407 1.00 96.56 176 MET A CA 1
ATOM 1429 C C . MET A 1 176 ? -2.536 5.272 8.844 1.00 96.56 176 MET A C 1
ATOM 1431 O O . MET A 1 176 ? -3.463 5.151 9.641 1.00 96.56 176 MET A O 1
ATOM 1435 N N . ASN A 1 177 ? -1.402 5.895 9.174 1.00 96.38 177 ASN A N 1
ATOM 1436 C CA . ASN A 1 177 ? -1.187 6.461 10.508 1.00 96.38 177 ASN A CA 1
ATOM 1437 C C . ASN A 1 177 ? -2.210 7.557 10.837 1.00 96.38 177 ASN A C 1
ATOM 1439 O O . ASN A 1 177 ? -2.727 7.596 11.952 1.00 96.38 177 ASN A O 1
ATOM 1443 N N . LYS A 1 178 ? -2.561 8.416 9.870 1.00 97.12 178 LYS A N 1
ATOM 1444 C CA . LYS A 1 178 ? -3.630 9.415 10.049 1.00 97.12 178 LYS A CA 1
ATOM 1445 C C . LYS A 1 178 ? -4.989 8.760 10.306 1.00 97.12 178 LYS A C 1
ATOM 1447 O O . LYS A 1 178 ? -5.709 9.212 11.191 1.00 97.12 178 LYS A O 1
ATOM 1452 N N . CYS A 1 179 ? -5.319 7.694 9.579 1.00 97.62 179 CYS A N 1
ATOM 1453 C CA . CYS A 1 179 ? -6.537 6.909 9.786 1.00 97.62 179 CYS A CA 1
ATOM 1454 C C . CYS A 1 179 ? -6.592 6.283 11.188 1.00 97.62 179 CYS A C 1
ATOM 1456 O O . CYS A 1 179 ? -7.638 6.329 11.828 1.00 97.62 179 CYS A O 1
ATOM 1458 N N . ILE A 1 180 ? -5.475 5.746 11.689 1.00 97.06 180 ILE A N 1
ATOM 1459 C CA . ILE A 1 180 ? -5.393 5.184 13.048 1.00 97.06 180 ILE A CA 1
ATOM 1460 C C . ILE A 1 180 ? -5.615 6.274 14.102 1.00 97.06 180 ILE A C 1
ATOM 1462 O O . ILE A 1 180 ? -6.415 6.079 15.010 1.00 97.06 180 ILE A O 1
ATOM 1466 N N . ILE A 1 181 ? -4.972 7.436 13.959 1.00 96.94 181 ILE A N 1
ATOM 1467 C CA . ILE A 1 181 ? -5.150 8.563 14.890 1.00 96.94 181 ILE A CA 1
ATOM 1468 C C . ILE A 1 181 ? -6.610 9.040 14.905 1.00 96.94 181 ILE A C 1
ATOM 1470 O O . ILE A 1 181 ? -7.170 9.318 15.965 1.00 96.94 181 ILE A O 1
ATOM 1474 N N . GLU A 1 182 ? -7.247 9.131 13.737 1.00 96.81 182 GLU A N 1
ATOM 1475 C CA . GLU A 1 182 ? -8.659 9.513 13.641 1.00 96.81 182 GLU A CA 1
ATOM 1476 C C . GLU A 1 182 ? -9.582 8.447 14.255 1.00 96.81 182 GLU A C 1
ATOM 1478 O O . GLU A 1 182 ? -10.542 8.798 14.942 1.00 96.81 182 GLU A O 1
ATOM 1483 N N . PHE A 1 183 ? -9.274 7.157 14.072 1.00 97.19 183 PHE A N 1
ATOM 1484 C CA . PHE A 1 183 ? -9.973 6.065 14.751 1.00 97.19 183 PHE A CA 1
ATOM 1485 C C . PHE A 1 183 ? -9.884 6.220 16.275 1.00 97.19 183 PHE A C 1
ATOM 1487 O O . PHE A 1 183 ? -10.915 6.249 16.946 1.00 97.19 183 PHE A O 1
ATOM 1494 N N . GLU A 1 184 ? -8.673 6.381 16.818 1.00 95.88 184 GLU A N 1
ATOM 1495 C CA . GLU A 1 184 ? -8.443 6.551 18.259 1.00 95.88 184 GLU A CA 1
ATOM 1496 C C . GLU A 1 184 ? -9.210 7.758 18.804 1.00 95.88 184 GLU A C 1
ATOM 1498 O O . GLU A 1 184 ? -9.932 7.640 19.788 1.00 95.88 184 GLU A O 1
ATOM 1503 N N . LYS A 1 185 ? -9.174 8.896 18.106 1.00 95.81 185 LYS A N 1
ATOM 1504 C CA . LYS A 1 185 ? -9.914 10.102 18.499 1.00 95.81 185 LYS A CA 1
ATOM 1505 C C . LYS A 1 185 ? -11.430 9.875 18.572 1.00 95.81 185 LYS A C 1
ATOM 1507 O O . LYS A 1 185 ? -12.088 10.352 19.504 1.00 95.81 185 LYS A O 1
ATOM 1512 N N . ARG A 1 186 ? -12.007 9.171 17.593 1.00 95.38 186 ARG A N 1
ATOM 1513 C CA . ARG A 1 186 ? -13.442 8.835 17.588 1.00 95.38 186 ARG A CA 1
ATOM 1514 C C . ARG A 1 186 ? -13.790 7.875 18.723 1.00 95.38 186 ARG A C 1
ATOM 1516 O O . ARG A 1 186 ? -14.785 8.093 19.410 1.00 95.38 186 ARG A O 1
ATOM 1523 N N . MET A 1 187 ? -12.950 6.872 18.967 1.00 94.12 187 MET A N 1
ATOM 1524 C CA . MET A 1 187 ? -13.154 5.913 20.053 1.00 94.12 187 MET A CA 1
ATOM 1525 C C . MET A 1 187 ? -12.991 6.542 21.440 1.00 94.12 187 MET A C 1
ATOM 1527 O O . MET A 1 187 ? -13.807 6.292 22.325 1.00 94.12 187 MET A O 1
ATOM 1531 N N . ASP A 1 188 ? -12.010 7.424 21.624 1.00 93.19 188 ASP A N 1
ATOM 1532 C CA . ASP A 1 188 ? -11.821 8.175 22.866 1.00 93.19 188 ASP A CA 1
ATOM 1533 C C . ASP A 1 188 ? -13.049 9.038 23.176 1.00 93.19 188 ASP A C 1
ATOM 1535 O O . ASP A 1 188 ? -13.467 9.131 24.329 1.00 93.19 188 ASP A O 1
ATOM 1539 N N . THR A 1 189 ? -13.679 9.606 22.141 1.00 91.44 189 THR A N 1
ATOM 1540 C CA . THR A 1 189 ? -14.922 10.379 22.273 1.00 91.44 189 THR A CA 1
ATOM 1541 C C . THR A 1 189 ? -16.082 9.512 22.773 1.00 91.44 189 THR A C 1
ATOM 1543 O O . THR A 1 189 ? -16.832 9.943 23.649 1.00 91.44 189 THR A O 1
ATOM 1546 N N . LEU A 1 190 ? -16.205 8.272 22.281 1.00 88.06 190 LEU A N 1
ATOM 1547 C CA . LEU A 1 190 ? -17.201 7.306 22.769 1.00 88.06 190 LEU A CA 1
ATOM 1548 C C . LEU A 1 190 ? -16.954 6.891 24.226 1.00 88.06 190 LEU A C 1
ATOM 1550 O O . LEU A 1 190 ? -17.889 6.525 24.935 1.00 88.06 190 LEU A O 1
ATOM 1554 N N . LEU A 1 191 ? -15.706 6.967 24.692 1.00 85.88 191 LEU A N 1
ATOM 1555 C CA . LEU A 1 191 ? -15.337 6.683 26.073 1.00 85.88 191 LEU A CA 1
ATOM 1556 C C . LEU A 1 191 ? -15.349 7.910 26.996 1.00 85.88 191 LEU A C 1
ATOM 1558 O O . LEU A 1 191 ? -14.972 7.769 28.162 1.00 85.88 191 LEU A O 1
ATOM 1562 N N . ILE A 1 192 ? -15.808 9.084 26.565 1.00 83.69 192 ILE A N 1
ATOM 1563 C CA . ILE A 1 192 ? -15.878 10.248 27.458 1.00 83.69 192 ILE A CA 1
ATOM 1564 C C . ILE A 1 192 ? -16.841 9.979 28.628 1.00 83.69 192 ILE A C 1
ATOM 1566 O O . ILE A 1 192 ? -17.987 9.568 28.458 1.00 83.69 192 ILE A O 1
ATOM 1570 N N . GLY A 1 193 ? -16.368 10.253 29.847 1.00 71.44 193 GLY A N 1
ATOM 1571 C CA . GLY A 1 193 ? -17.148 10.139 31.080 1.00 71.44 193 GLY A CA 1
ATOM 1572 C C . GLY A 1 193 ? -17.194 8.732 31.687 1.00 71.44 193 GLY A C 1
ATOM 1573 O O . GLY A 1 193 ? -16.608 7.773 31.190 1.00 71.44 193 GLY A O 1
ATOM 1574 N N . ASN A 1 194 ? -17.910 8.609 32.807 1.00 67.56 194 ASN A N 1
ATOM 1575 C CA . ASN A 1 194 ? -17.988 7.371 33.597 1.00 67.56 194 ASN A CA 1
ATOM 1576 C C . ASN A 1 194 ? -19.132 6.435 33.174 1.00 67.56 194 ASN A C 1
ATOM 1578 O O . ASN A 1 194 ? -19.367 5.428 33.838 1.00 67.56 194 ASN A O 1
ATOM 1582 N N . ALA A 1 195 ? -19.878 6.783 32.124 1.00 76.19 195 ALA A N 1
ATOM 1583 C CA . ALA A 1 195 ? -20.965 5.951 31.629 1.00 76.19 195 ALA A CA 1
ATOM 1584 C C . ALA A 1 195 ? -20.398 4.720 30.908 1.00 76.19 195 ALA A C 1
ATOM 1586 O O . ALA A 1 195 ? -19.486 4.837 30.086 1.00 76.19 195 ALA A O 1
ATOM 1587 N N . TYR A 1 196 ? -20.932 3.552 31.255 1.00 86.00 196 TYR A N 1
ATOM 1588 C CA . TYR A 1 196 ? -20.715 2.312 30.521 1.00 86.00 196 TYR A CA 1
ATOM 1589 C C . TYR A 1 196 ? -21.684 2.245 29.342 1.00 86.00 196 TYR A C 1
ATOM 1591 O O . TYR A 1 196 ? -22.868 2.552 29.500 1.00 86.00 196 TYR A O 1
ATOM 1599 N N . THR A 1 197 ? -21.185 1.791 28.195 1.00 85.81 197 THR A N 1
ATOM 1600 C CA . THR A 1 197 ? -22.005 1.490 27.019 1.00 85.81 197 THR A CA 1
ATOM 1601 C C . THR A 1 197 ? -22.149 -0.028 26.901 1.00 85.81 197 THR A C 1
ATOM 1603 O O . THR A 1 197 ? -21.123 -0.713 26.912 1.00 85.81 197 THR A O 1
ATOM 1606 N N . PRO A 1 198 ? -23.367 -0.587 26.771 1.00 88.38 198 PRO A N 1
ATOM 1607 C CA . PRO A 1 198 ? -23.567 -2.026 26.602 1.00 88.38 198 PRO A CA 1
ATOM 1608 C C . PRO A 1 198 ? -22.688 -2.617 25.496 1.00 88.38 198 PRO A C 1
ATOM 1610 O O . PRO A 1 198 ? -22.608 -2.055 24.406 1.00 88.38 198 PRO A O 1
ATOM 1613 N N . SER A 1 199 ? -22.061 -3.772 25.746 1.00 88.12 199 SER A N 1
ATOM 1614 C CA . SER A 1 199 ? -21.043 -4.340 24.844 1.00 88.12 199 SER A CA 1
ATOM 1615 C C . SER A 1 199 ? -21.525 -4.517 23.399 1.00 88.12 199 SER A C 1
ATOM 1617 O O . SER A 1 199 ? -20.759 -4.275 22.475 1.00 88.12 199 SER A O 1
ATOM 1619 N N . ASN A 1 200 ? -22.794 -4.877 23.182 1.00 88.94 200 ASN A N 1
ATOM 1620 C CA . ASN A 1 200 ? -23.358 -5.007 21.832 1.00 88.94 200 ASN A CA 1
ATOM 1621 C C . ASN A 1 200 ? -23.385 -3.666 21.083 1.00 88.94 200 ASN A C 1
ATOM 1623 O O . ASN A 1 200 ? -23.000 -3.601 19.919 1.00 88.94 200 ASN A O 1
ATOM 1627 N N . GLU A 1 201 ? -23.818 -2.602 21.759 1.00 91.38 201 GLU A N 1
ATOM 1628 C CA . GLU A 1 201 ? -23.880 -1.251 21.197 1.00 91.38 201 GLU A CA 1
ATOM 1629 C C . GLU A 1 201 ? -22.471 -0.683 20.998 1.00 91.38 201 GLU A C 1
ATOM 1631 O O . GLU A 1 201 ? -22.163 -0.143 19.939 1.00 91.38 201 GLU A O 1
ATOM 1636 N N . PHE A 1 202 ? -21.581 -0.881 21.974 1.00 91.62 202 PHE A N 1
ATOM 1637 C CA . PHE A 1 202 ? -20.189 -0.449 21.881 1.00 91.62 202 PHE A CA 1
ATOM 1638 C C . PHE A 1 202 ? -19.460 -1.113 20.705 1.00 91.62 202 PHE A C 1
ATOM 1640 O O . PHE A 1 202 ? -18.800 -0.428 19.925 1.00 91.62 202 PHE A O 1
ATOM 1647 N N . ASN A 1 203 ? -19.632 -2.427 20.531 1.00 92.12 203 ASN A N 1
ATOM 1648 C CA . ASN A 1 203 ? -19.052 -3.165 19.410 1.00 92.12 203 ASN A CA 1
ATOM 1649 C C . ASN A 1 203 ? -19.639 -2.724 18.063 1.00 92.12 203 ASN A C 1
ATOM 1651 O O . ASN A 1 203 ? -18.887 -2.600 17.102 1.00 92.12 203 ASN A O 1
ATOM 1655 N N . SER A 1 204 ? -20.948 -2.449 17.996 1.00 94.38 204 SER A N 1
ATOM 1656 C CA . SER A 1 204 ? -21.582 -1.912 16.783 1.00 94.38 204 SER A CA 1
ATOM 1657 C C . SER A 1 204 ? -20.982 -0.561 16.399 1.00 94.38 204 SER A C 1
ATOM 1659 O O . SER A 1 204 ? -20.505 -0.403 15.281 1.00 94.38 204 SER A O 1
ATOM 1661 N N . ASN A 1 205 ? -20.914 0.379 17.348 1.00 92.81 205 ASN A N 1
ATOM 1662 C CA . ASN A 1 205 ? -20.341 1.707 17.117 1.00 92.81 205 ASN A CA 1
ATOM 1663 C C . ASN A 1 205 ? -18.882 1.619 16.650 1.00 92.81 205 ASN A C 1
ATOM 1665 O O . ASN A 1 205 ? -18.445 2.363 15.776 1.00 92.81 205 ASN A O 1
ATOM 1669 N N . MET A 1 206 ? -18.117 0.702 17.236 1.00 94.06 206 MET A N 1
ATOM 1670 C CA . MET A 1 206 ? -16.717 0.500 16.894 1.00 94.06 206 MET A CA 1
ATOM 1671 C C . MET A 1 206 ? -16.540 -0.093 15.484 1.00 94.06 206 MET A C 1
ATOM 1673 O O . MET A 1 206 ? -15.638 0.327 14.754 1.00 94.06 206 MET A O 1
ATOM 1677 N N . GLU A 1 207 ? -17.417 -1.012 15.068 1.00 95.31 207 GLU A N 1
ATOM 1678 C CA . GLU A 1 207 ? -17.434 -1.536 13.697 1.00 95.31 207 GLU A CA 1
ATOM 1679 C C . GLU A 1 207 ? -17.855 -0.459 12.685 1.00 95.31 207 GLU A C 1
ATOM 1681 O O . GLU A 1 207 ? -17.223 -0.333 11.636 1.00 95.31 207 GLU A O 1
ATOM 1686 N N . ASP A 1 208 ? -18.831 0.387 13.023 1.00 96.19 208 ASP A N 1
ATOM 1687 C CA . ASP A 1 208 ? -19.238 1.521 12.183 1.00 96.19 208 ASP A CA 1
ATOM 1688 C C . ASP A 1 208 ? -18.069 2.495 11.960 1.00 96.19 208 ASP A C 1
ATOM 1690 O O . ASP A 1 208 ? -17.756 2.867 10.824 1.00 96.19 208 ASP A O 1
ATOM 1694 N N . VAL A 1 209 ? -17.342 2.841 13.031 1.00 96.56 209 VAL A N 1
ATOM 1695 C CA . VAL A 1 209 ? -16.140 3.682 12.939 1.00 96.56 209 VAL A CA 1
ATOM 1696 C C . VAL A 1 209 ? -15.061 3.006 12.087 1.00 96.56 209 VAL A C 1
ATOM 1698 O O . VAL A 1 209 ? -14.460 3.664 11.237 1.00 96.56 209 VAL A O 1
ATOM 1701 N N . LYS A 1 210 ? -14.819 1.699 12.256 1.00 96.75 210 LYS A N 1
ATOM 1702 C CA . LYS A 1 210 ? -13.862 0.943 11.429 1.00 96.75 210 LYS A CA 1
ATOM 1703 C C . LYS A 1 210 ? -14.231 0.999 9.948 1.00 96.75 210 LYS A C 1
ATOM 1705 O O . LYS A 1 210 ? -13.364 1.289 9.123 1.00 96.75 210 LYS A O 1
ATOM 1710 N N . VAL A 1 211 ? -15.493 0.747 9.600 1.00 97.19 211 VAL A N 1
ATOM 1711 C CA . VAL A 1 211 ? -15.974 0.782 8.211 1.00 97.19 211 VAL A CA 1
ATOM 1712 C C . VAL A 1 211 ? -15.753 2.162 7.594 1.00 97.19 211 VAL A C 1
ATOM 1714 O O . VAL A 1 211 ? -15.263 2.259 6.467 1.00 97.19 211 VAL A O 1
ATOM 1717 N N . ASP A 1 212 ? -16.053 3.230 8.329 1.00 97.19 212 ASP A N 1
ATOM 1718 C CA . ASP A 1 212 ? -15.844 4.599 7.859 1.00 97.19 212 ASP A CA 1
ATOM 1719 C C . ASP A 1 212 ? -14.365 4.940 7.656 1.00 97.19 212 ASP A C 1
ATOM 1721 O O . ASP A 1 212 ? -14.010 5.589 6.670 1.00 97.19 212 ASP A O 1
ATOM 1725 N N . ILE A 1 213 ? -13.488 4.495 8.559 1.00 97.19 213 ILE A N 1
ATOM 1726 C CA . ILE A 1 213 ? -12.040 4.708 8.444 1.00 97.19 213 ILE A CA 1
ATOM 1727 C C . ILE A 1 213 ? -11.466 3.944 7.249 1.00 97.19 213 ILE A C 1
ATOM 1729 O O . ILE A 1 213 ? -10.668 4.501 6.495 1.00 97.19 213 ILE A O 1
ATOM 1733 N N . LEU A 1 214 ? -11.900 2.701 7.026 1.00 96.56 214 LEU A N 1
ATOM 1734 C CA . LEU A 1 214 ? -11.470 1.918 5.867 1.00 96.56 214 LEU A CA 1
ATOM 1735 C C . LEU A 1 214 ? -11.945 2.550 4.553 1.00 96.56 214 LEU A C 1
ATOM 1737 O O . LEU A 1 214 ? -11.155 2.657 3.622 1.00 96.56 214 LEU A O 1
ATOM 1741 N N . LYS A 1 215 ? -13.184 3.056 4.491 1.00 96.12 215 LYS A N 1
ATOM 1742 C CA . LYS A 1 215 ? -13.679 3.808 3.323 1.00 96.12 215 LYS A CA 1
ATOM 1743 C C . LYS A 1 215 ? -12.871 5.079 3.062 1.00 96.12 215 LYS A C 1
ATOM 1745 O O . LYS A 1 215 ? -12.612 5.409 1.907 1.00 96.12 215 LYS A O 1
ATOM 1750 N N . GLN A 1 216 ? -12.479 5.799 4.115 1.00 95.06 216 GLN A N 1
ATOM 1751 C CA . GLN A 1 216 ? -11.599 6.961 3.977 1.00 95.06 216 GLN A CA 1
ATOM 1752 C C . GLN A 1 216 ? -10.238 6.548 3.417 1.00 95.06 216 GLN A C 1
ATOM 1754 O O . GLN A 1 216 ? -9.767 7.177 2.474 1.00 95.06 216 GLN A O 1
ATOM 1759 N N . PHE A 1 217 ? -9.648 5.463 3.927 1.00 96.00 217 PHE A N 1
ATOM 1760 C CA . PHE A 1 217 ? -8.397 4.933 3.390 1.00 96.00 217 PHE A CA 1
ATOM 1761 C C . PHE A 1 217 ? -8.533 4.565 1.905 1.00 96.00 217 PHE A C 1
ATOM 1763 O O . PHE A 1 217 ? -7.733 5.010 1.091 1.00 96.00 217 PHE A O 1
ATOM 1770 N N . ASP A 1 218 ? -9.607 3.873 1.525 1.00 94.69 218 ASP A N 1
ATOM 1771 C CA . ASP A 1 218 ? -9.856 3.442 0.143 1.00 94.69 218 ASP A CA 1
ATOM 1772 C C . ASP A 1 218 ? -9.965 4.617 -0.856 1.00 94.69 218 ASP A C 1
ATOM 1774 O O . ASP A 1 218 ? -9.718 4.445 -2.050 1.00 94.69 218 ASP A O 1
ATOM 1778 N N . SER A 1 219 ? -10.260 5.837 -0.387 1.00 92.56 219 SER A N 1
ATOM 1779 C CA . SER A 1 219 ? -10.345 7.034 -1.240 1.00 92.56 219 SER A CA 1
ATOM 1780 C C . SER A 1 219 ? -9.011 7.469 -1.866 1.00 92.56 219 SER A C 1
ATOM 1782 O O . SER A 1 219 ? -9.014 8.230 -2.834 1.00 92.56 219 SER A O 1
ATOM 1784 N N . CYS A 1 220 ? -7.872 6.983 -1.356 1.00 87.31 220 CYS A N 1
ATOM 1785 C CA . CYS A 1 220 ? -6.541 7.288 -1.894 1.00 87.31 220 CYS A CA 1
ATOM 1786 C C . CYS A 1 220 ? -5.994 6.219 -2.865 1.00 87.31 220 CYS A C 1
ATOM 1788 O O . CYS A 1 220 ? -4.836 6.287 -3.295 1.00 87.31 220 CYS A O 1
ATOM 1790 N N . LEU A 1 221 ? -6.807 5.219 -3.220 1.00 89.75 221 LEU A N 1
ATOM 1791 C CA . LEU A 1 221 ? -6.433 4.164 -4.159 1.00 89.75 221 LEU A CA 1
ATOM 1792 C C . LEU A 1 221 ? -6.176 4.723 -5.568 1.00 89.75 221 LEU A C 1
ATOM 1794 O O . LEU A 1 221 ? -6.966 5.489 -6.116 1.00 89.75 221 LEU A O 1
ATOM 1798 N N . SER A 1 222 ? -5.094 4.256 -6.193 1.00 81.06 222 SER A N 1
ATOM 1799 C CA . SER A 1 222 ? -4.840 4.439 -7.621 1.00 81.06 222 SER A CA 1
ATOM 1800 C C . SER A 1 222 ? -4.648 3.082 -8.302 1.00 81.06 222 SER A C 1
ATOM 1802 O O . SER A 1 222 ? -4.110 2.149 -7.704 1.00 81.06 222 SER A O 1
ATOM 1804 N N . ASN A 1 223 ? -5.068 2.956 -9.565 1.00 78.69 223 ASN A N 1
ATOM 1805 C CA . ASN A 1 223 ? -5.045 1.670 -10.275 1.00 78.69 223 ASN A CA 1
ATOM 1806 C C . ASN A 1 223 ? -3.639 1.058 -10.381 1.00 78.69 223 ASN A C 1
ATOM 1808 O O . ASN A 1 223 ? -3.498 -0.160 -10.312 1.00 78.69 223 ASN A O 1
ATOM 1812 N N . SER A 1 224 ? -2.590 1.874 -10.529 1.00 81.25 224 SER A N 1
ATOM 1813 C CA . SER A 1 224 ? -1.219 1.365 -10.657 1.00 81.25 224 SER A CA 1
ATOM 1814 C C . SER A 1 224 ? -0.597 0.927 -9.328 1.00 81.25 224 SER A C 1
ATOM 1816 O O . SER A 1 224 ? 0.458 0.298 -9.337 1.00 81.25 224 SER A O 1
ATOM 1818 N N . THR A 1 225 ? -1.245 1.210 -8.195 1.00 88.62 225 THR A N 1
ATOM 1819 C CA . THR A 1 225 ? -0.738 0.919 -6.845 1.00 88.62 225 THR A CA 1
ATOM 1820 C C . THR A 1 225 ? -1.644 -0.001 -6.031 1.00 88.62 225 THR A C 1
ATOM 1822 O O . THR A 1 225 ? -1.436 -0.151 -4.827 1.00 88.62 225 THR A O 1
ATOM 1825 N N . ALA A 1 226 ? -2.608 -0.661 -6.680 1.00 89.69 226 ALA A N 1
ATOM 1826 C CA . ALA A 1 226 ? -3.606 -1.510 -6.030 1.00 89.69 226 ALA A CA 1
ATOM 1827 C C . ALA A 1 226 ? -3.002 -2.576 -5.100 1.00 89.69 226 ALA A C 1
ATOM 1829 O O . ALA A 1 226 ? -3.487 -2.748 -3.988 1.00 89.69 226 ALA A O 1
ATOM 1830 N N . VAL A 1 227 ? -1.905 -3.222 -5.511 1.00 91.00 227 VAL A N 1
ATOM 1831 C CA . VAL A 1 227 ? -1.240 -4.276 -4.722 1.00 91.00 227 VAL A CA 1
ATOM 1832 C C . VAL A 1 227 ? -0.712 -3.742 -3.385 1.00 91.00 227 VAL A C 1
ATOM 1834 O O . VAL A 1 227 ? -0.974 -4.320 -2.333 1.00 91.00 227 VAL A O 1
ATOM 1837 N N . ILE A 1 228 ? 0.007 -2.616 -3.405 1.00 92.88 228 ILE A N 1
ATOM 1838 C CA . ILE A 1 228 ? 0.554 -2.004 -2.183 1.00 92.88 228 ILE A CA 1
ATOM 1839 C C . ILE A 1 228 ? -0.564 -1.423 -1.326 1.00 92.88 228 ILE A C 1
ATOM 1841 O O . ILE A 1 228 ? -0.542 -1.560 -0.105 1.00 92.88 228 ILE A O 1
ATOM 1845 N N . HIS A 1 229 ? -1.554 -0.798 -1.961 1.00 95.00 229 HIS A N 1
ATOM 1846 C CA . HIS A 1 229 ? -2.721 -0.292 -1.259 1.00 95.00 229 HIS A CA 1
ATOM 1847 C C . HIS A 1 229 ? -3.439 -1.417 -0.503 1.00 95.00 229 HIS A C 1
ATOM 1849 O O . HIS A 1 229 ? -3.706 -1.268 0.684 1.00 95.00 229 HIS A O 1
ATOM 1855 N N . GLU A 1 230 ? -3.705 -2.559 -1.143 1.00 94.62 230 GLU A N 1
ATOM 1856 C CA . GLU A 1 230 ? -4.329 -3.725 -0.508 1.00 94.62 230 GLU A CA 1
ATOM 1857 C C . GLU A 1 230 ? -3.491 -4.257 0.664 1.00 94.62 230 GLU A C 1
ATOM 1859 O O . GLU A 1 230 ? -4.021 -4.503 1.751 1.00 94.62 230 GLU A O 1
ATOM 1864 N N . GLN A 1 231 ? -2.170 -4.359 0.484 1.00 95.69 231 GLN A N 1
ATOM 1865 C CA . GLN A 1 231 ? -1.253 -4.781 1.542 1.00 95.69 231 GLN A CA 1
ATOM 1866 C C . GLN A 1 231 ? -1.300 -3.844 2.759 1.00 95.69 231 GLN A C 1
ATOM 1868 O O . GLN A 1 231 ? -1.374 -4.315 3.896 1.00 95.69 231 GLN A O 1
ATOM 1873 N N . ILE A 1 232 ? -1.260 -2.526 2.550 1.00 96.69 232 ILE A N 1
ATOM 1874 C CA . ILE A 1 232 ? -1.293 -1.542 3.643 1.00 96.69 232 ILE A CA 1
ATOM 1875 C C . ILE A 1 232 ? -2.689 -1.461 4.260 1.00 96.69 232 ILE A C 1
ATOM 1877 O O . ILE A 1 232 ? -2.815 -1.371 5.478 1.00 96.69 232 ILE A O 1
ATOM 1881 N N . ARG A 1 233 ? -3.750 -1.580 3.460 1.00 97.12 233 ARG A N 1
ATOM 1882 C CA . ARG A 1 233 ? -5.130 -1.653 3.951 1.00 97.12 233 ARG A CA 1
ATOM 1883 C C . ARG A 1 233 ? -5.322 -2.827 4.908 1.00 97.12 233 ARG A C 1
ATOM 1885 O O . ARG A 1 233 ? -5.984 -2.680 5.933 1.00 97.12 233 ARG A O 1
ATOM 1892 N N . LYS A 1 234 ? -4.721 -3.983 4.610 1.00 97.31 234 LYS A N 1
ATOM 1893 C CA . LYS A 1 234 ? -4.730 -5.135 5.519 1.00 97.31 234 LYS A CA 1
ATOM 1894 C C . LYS A 1 234 ? -4.005 -4.822 6.833 1.00 97.31 234 LYS A C 1
ATOM 1896 O O . LYS A 1 234 ? -4.541 -5.117 7.896 1.00 97.31 234 LYS A O 1
ATOM 1901 N N . GLN A 1 235 ? -2.844 -4.165 6.775 1.00 97.69 235 GLN A N 1
ATOM 1902 C CA . GLN A 1 235 ? -2.127 -3.721 7.980 1.00 97.69 235 GLN A CA 1
ATOM 1903 C C . GLN A 1 235 ? -2.949 -2.723 8.810 1.00 97.69 235 GLN A C 1
ATOM 1905 O O . GLN A 1 235 ? -2.982 -2.832 10.034 1.00 97.69 235 GLN A O 1
ATOM 1910 N N . LEU A 1 236 ? -3.653 -1.790 8.160 1.00 97.88 236 LEU A N 1
ATOM 1911 C CA . LEU A 1 236 ? -4.579 -0.866 8.817 1.00 97.88 236 LEU A CA 1
ATOM 1912 C C . LEU A 1 236 ? -5.692 -1.627 9.543 1.00 97.88 236 LEU A C 1
ATOM 1914 O O . LEU A 1 236 ? -5.967 -1.350 10.708 1.00 97.88 236 LEU A O 1
ATOM 1918 N N . GLN A 1 237 ? -6.314 -2.598 8.873 1.00 97.06 237 GLN A N 1
ATOM 1919 C CA . GLN A 1 237 ? -7.363 -3.417 9.471 1.00 97.06 237 GLN A CA 1
ATOM 1920 C C . GLN A 1 237 ? -6.850 -4.181 10.702 1.00 97.06 237 GLN A C 1
ATOM 1922 O O . GLN A 1 237 ? -7.481 -4.121 11.755 1.00 97.06 237 GLN A O 1
ATOM 1927 N N . GLU A 1 238 ? -5.688 -4.830 10.603 1.00 97.00 238 GLU A N 1
ATOM 1928 C CA . GLU A 1 238 ? -5.057 -5.534 11.727 1.00 97.00 238 GLU A CA 1
ATOM 1929 C C . GLU A 1 238 ? -4.705 -4.580 12.885 1.00 97.00 238 GLU A C 1
ATOM 1931 O O . GLU A 1 238 ? -4.842 -4.934 14.059 1.00 97.00 238 GLU A O 1
ATOM 1936 N N . ALA A 1 239 ? -4.258 -3.357 12.583 1.00 97.00 239 ALA A N 1
ATOM 1937 C CA . ALA A 1 239 ? -3.968 -2.340 13.591 1.00 97.00 239 ALA A CA 1
ATOM 1938 C C . ALA A 1 239 ? -5.238 -1.875 14.320 1.00 97.00 239 ALA A C 1
ATOM 1940 O O . ALA A 1 239 ? -5.231 -1.760 15.547 1.00 97.00 239 ALA A O 1
ATOM 1941 N N . ILE A 1 240 ? -6.336 -1.662 13.590 1.00 96.38 240 ILE A N 1
ATOM 1942 C CA . ILE A 1 240 ? -7.639 -1.304 14.164 1.00 96.38 240 ILE A CA 1
ATOM 1943 C C . ILE A 1 240 ? -8.180 -2.447 15.034 1.00 96.38 240 ILE A C 1
ATOM 1945 O O . ILE A 1 240 ? -8.623 -2.209 16.154 1.00 96.38 240 ILE A O 1
ATOM 1949 N N . GLU A 1 241 ? -8.086 -3.698 14.584 1.00 94.56 241 GLU A N 1
ATOM 1950 C CA . GLU A 1 241 ? -8.544 -4.861 15.359 1.00 94.56 241 GLU A CA 1
ATOM 1951 C C . GLU A 1 241 ? -7.776 -5.023 16.684 1.00 94.56 241 GLU A C 1
ATOM 1953 O O . GLU A 1 241 ? -8.357 -5.398 17.702 1.00 94.56 241 GLU A O 1
ATOM 1958 N N . LYS A 1 242 ? -6.491 -4.651 16.736 1.00 95.06 242 LYS A N 1
ATOM 1959 C CA . LYS A 1 242 ? -5.755 -4.569 18.012 1.00 95.06 242 LYS A CA 1
ATOM 1960 C C . LYS A 1 242 ? -6.314 -3.484 18.935 1.00 95.06 242 LYS A C 1
ATOM 1962 O O . LYS A 1 242 ? -6.394 -3.695 20.145 1.00 95.06 242 LYS A O 1
ATOM 1967 N N . GLN A 1 243 ? -6.721 -2.341 18.383 1.00 94.06 243 GLN A N 1
ATOM 1968 C CA . GLN A 1 243 ? -7.351 -1.270 19.161 1.00 94.06 243 GLN A CA 1
ATOM 1969 C C . GLN A 1 243 ? -8.726 -1.689 19.697 1.00 94.06 243 GLN A C 1
ATOM 1971 O O . GLN A 1 243 ? -9.076 -1.293 20.807 1.00 94.06 243 GLN A O 1
ATOM 1976 N N . PHE A 1 244 ? -9.471 -2.547 18.989 1.00 94.00 244 PHE A N 1
ATOM 1977 C CA . PHE A 1 244 ? -10.760 -3.060 19.476 1.00 94.00 244 PHE A CA 1
ATOM 1978 C C . PHE A 1 244 ? -10.627 -3.742 20.838 1.00 94.00 244 PHE A C 1
ATOM 1980 O O . PHE A 1 244 ? -11.430 -3.504 21.741 1.00 94.00 244 PHE A O 1
ATOM 1987 N N . ILE A 1 245 ? -9.581 -4.553 21.008 1.00 94.12 245 ILE A N 1
ATOM 1988 C CA . ILE A 1 245 ? -9.307 -5.256 22.265 1.00 94.12 245 ILE A CA 1
ATOM 1989 C C . ILE A 1 245 ? -9.078 -4.245 23.395 1.00 94.12 245 ILE A C 1
ATOM 1991 O O . ILE A 1 245 ? -9.697 -4.349 24.453 1.00 94.12 245 ILE A O 1
ATOM 1995 N N . LYS A 1 246 ? -8.235 -3.234 23.153 1.00 94.12 246 LYS A N 1
ATOM 1996 C CA . LYS A 1 246 ? -7.931 -2.168 24.120 1.00 94.12 246 LYS A CA 1
ATOM 1997 C C . LYS A 1 246 ? -9.192 -1.403 24.532 1.00 94.12 246 LYS A C 1
ATOM 1999 O O . LYS A 1 246 ? -9.435 -1.228 25.724 1.00 94.12 246 LYS A O 1
ATOM 2004 N N . TYR A 1 247 ? -9.999 -0.959 23.571 1.00 94.75 247 TYR A N 1
ATOM 2005 C CA . TYR A 1 247 ? -11.200 -0.167 23.847 1.00 94.75 247 TYR A CA 1
ATOM 2006 C C . TYR A 1 247 ? -12.302 -0.981 24.534 1.00 94.75 247 TYR A C 1
ATOM 2008 O O . TYR A 1 247 ? -12.968 -0.471 25.434 1.00 94.75 247 TYR A O 1
ATOM 2016 N N . THR A 1 248 ? -12.441 -2.263 24.187 1.00 93.25 248 THR A N 1
ATOM 2017 C CA . THR A 1 248 ? -13.357 -3.183 24.881 1.00 93.25 248 THR A CA 1
ATOM 2018 C C . THR A 1 248 ? -12.956 -3.340 26.347 1.00 93.25 248 THR A C 1
ATOM 2020 O O . THR A 1 248 ? -13.783 -3.131 27.228 1.00 93.25 248 THR A O 1
ATOM 2023 N N . GLN A 1 249 ? -11.669 -3.585 26.624 1.00 92.94 249 GLN A N 1
ATOM 2024 C CA . GLN A 1 249 ? -11.155 -3.676 27.996 1.00 92.94 249 GLN A CA 1
ATOM 2025 C C . GLN A 1 249 ? -11.386 -2.384 28.790 1.00 92.94 249 GLN A C 1
ATOM 2027 O O . GLN A 1 249 ? -11.771 -2.429 29.956 1.00 92.94 249 GLN A O 1
ATOM 2032 N N . GLN A 1 250 ? -11.181 -1.220 28.168 1.00 92.25 250 GLN A N 1
ATOM 2033 C CA . GLN A 1 250 ? -11.455 0.065 28.814 1.00 92.25 250 GLN A CA 1
ATOM 2034 C C . GLN A 1 250 ? -12.941 0.245 29.149 1.00 92.25 250 GLN A C 1
ATOM 2036 O O . GLN A 1 250 ? -13.261 0.779 30.212 1.00 92.25 250 GLN A O 1
ATOM 2041 N N . ASN A 1 251 ? -13.848 -0.212 28.284 1.00 92.31 251 ASN A N 1
ATOM 2042 C CA . ASN A 1 251 ? -15.281 -0.182 28.558 1.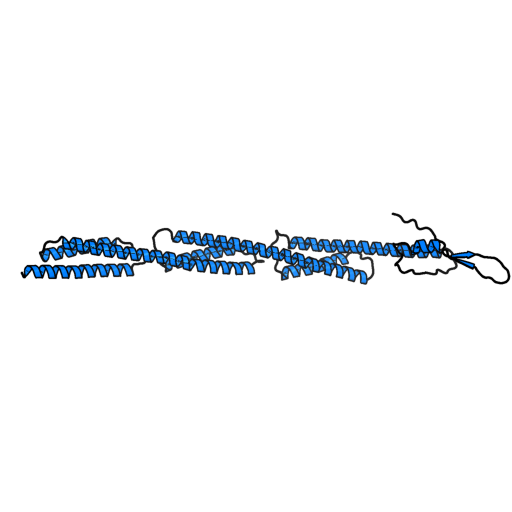00 92.31 251 ASN A CA 1
ATOM 2043 C C . ASN A 1 251 ? -15.673 -1.182 29.666 1.00 92.31 251 ASN A C 1
ATOM 2045 O O . ASN A 1 251 ? -16.450 -0.837 30.555 1.00 92.31 251 ASN A O 1
ATOM 2049 N N . ASP A 1 252 ? -15.075 -2.375 29.690 1.00 91.75 252 ASP A N 1
ATOM 2050 C CA . ASP A 1 252 ? -15.304 -3.377 30.741 1.00 91.75 252 ASP A CA 1
ATOM 2051 C C . ASP A 1 252 ? -14.852 -2.876 32.123 1.00 91.75 252 ASP A C 1
ATOM 2053 O O . ASP A 1 252 ? -15.567 -3.046 33.112 1.00 91.75 252 ASP A O 1
ATOM 2057 N N . ILE A 1 253 ? -13.732 -2.145 32.198 1.00 91.81 253 ILE A N 1
ATOM 2058 C CA . ILE A 1 253 ? -13.290 -1.482 33.438 1.00 91.81 253 ILE A CA 1
ATOM 2059 C C . ILE A 1 253 ? -14.365 -0.515 33.961 1.00 91.81 253 ILE A C 1
ATOM 2061 O O . ILE A 1 253 ? -14.581 -0.429 35.172 1.00 91.81 253 ILE A O 1
ATOM 2065 N N . LYS A 1 254 ? -15.085 0.197 33.080 1.00 89.94 254 LYS A N 1
ATOM 2066 C CA . LYS A 1 254 ? -16.197 1.065 33.508 1.00 89.94 254 LYS A CA 1
ATOM 2067 C C . LYS A 1 254 ? -17.346 0.263 34.104 1.00 89.94 254 LYS A C 1
ATOM 2069 O O . LYS A 1 254 ? -17.912 0.685 35.113 1.00 89.94 254 LYS A O 1
ATOM 2074 N N . LEU A 1 255 ? -17.674 -0.887 33.518 1.00 91.25 255 LEU A N 1
ATOM 2075 C CA . LEU A 1 255 ? -18.691 -1.780 34.066 1.00 91.25 255 LEU A CA 1
ATOM 2076 C C . LEU A 1 255 ? -18.300 -2.278 35.463 1.00 91.25 255 LEU A C 1
ATOM 2078 O O . LEU A 1 255 ? -19.126 -2.279 36.377 1.00 91.25 255 LEU A O 1
ATOM 2082 N N . ASP A 1 256 ? -17.038 -2.651 35.658 1.00 91.50 256 ASP A N 1
ATOM 2083 C CA . ASP A 1 256 ? -16.548 -3.110 36.958 1.00 91.50 256 ASP A CA 1
ATOM 2084 C C . ASP A 1 256 ? -16.525 -1.986 38.003 1.00 91.50 256 ASP A C 1
ATOM 2086 O O . ASP A 1 256 ? -16.906 -2.209 39.155 1.00 91.50 256 ASP A O 1
ATOM 2090 N N . LEU A 1 257 ? -16.207 -0.749 37.605 1.00 90.56 257 LEU A N 1
ATOM 2091 C CA . LEU A 1 257 ? -16.351 0.431 38.465 1.00 90.56 257 LEU A CA 1
ATOM 2092 C C . LEU A 1 257 ? -17.810 0.674 38.883 1.00 90.56 257 LEU A C 1
ATOM 2094 O O . LEU A 1 257 ? -18.062 1.052 40.029 1.00 90.56 257 LEU A O 1
ATOM 2098 N N . ILE A 1 258 ? -18.779 0.450 37.989 1.00 89.06 258 ILE A N 1
ATOM 2099 C CA . ILE A 1 258 ? -20.211 0.539 38.320 1.00 89.06 258 ILE A CA 1
ATOM 2100 C C . ILE A 1 258 ? -20.591 -0.548 39.331 1.00 89.06 258 ILE A C 1
ATOM 2102 O O . ILE A 1 258 ? -21.198 -0.236 40.355 1.00 89.06 258 ILE A O 1
ATOM 2106 N N . LYS A 1 259 ? -20.189 -1.806 39.108 1.00 91.81 259 LYS A N 1
ATOM 2107 C CA . LYS A 1 259 ? -20.443 -2.909 40.057 1.00 91.81 259 LYS A CA 1
ATOM 2108 C C . LYS A 1 259 ? -19.822 -2.644 41.431 1.00 91.81 259 LYS A C 1
ATOM 2110 O O . LYS A 1 259 ? -20.459 -2.901 42.455 1.00 91.81 259 LYS A O 1
ATOM 2115 N N . ALA A 1 260 ? -18.611 -2.089 41.475 1.00 92.06 260 ALA A N 1
ATOM 2116 C CA . ALA A 1 260 ? -17.961 -1.700 42.723 1.00 92.06 260 ALA A CA 1
ATOM 2117 C C . ALA A 1 260 ? -18.765 -0.619 43.465 1.00 92.06 260 ALA A C 1
ATOM 2119 O O . ALA A 1 260 ? -19.026 -0.769 44.657 1.00 92.06 260 ALA A O 1
ATOM 2120 N N . LYS A 1 261 ? -19.242 0.419 42.759 1.00 91.19 261 LYS A N 1
ATOM 2121 C CA . LYS A 1 261 ? -20.119 1.452 43.343 1.00 91.19 261 LYS A CA 1
ATOM 2122 C C . LYS A 1 261 ? -21.424 0.870 43.885 1.00 91.19 261 LYS A C 1
ATOM 2124 O O . LYS A 1 261 ? -21.780 1.167 45.017 1.00 91.19 261 LYS A O 1
ATOM 2129 N N . ILE A 1 262 ? -22.090 -0.008 43.130 1.00 92.06 262 ILE A N 1
ATOM 2130 C CA . ILE A 1 262 ? -23.302 -0.712 43.587 1.00 92.06 262 ILE A CA 1
ATOM 2131 C C . ILE A 1 262 ? -23.018 -1.499 44.875 1.00 92.06 262 ILE A C 1
ATOM 2133 O O . ILE A 1 262 ? -23.825 -1.500 45.801 1.00 92.06 262 ILE A O 1
ATOM 2137 N N . THR A 1 263 ? -21.857 -2.149 44.963 1.00 93.19 263 THR A N 1
ATOM 2138 C CA . THR A 1 263 ? -21.463 -2.916 46.154 1.00 93.19 263 THR A CA 1
ATOM 2139 C C . THR A 1 263 ? -21.293 -2.012 47.381 1.00 93.19 263 THR A C 1
ATOM 2141 O O . THR A 1 263 ? -21.763 -2.364 48.464 1.00 93.19 263 THR A O 1
ATOM 2144 N N . VAL A 1 264 ? -20.663 -0.843 47.213 1.00 93.06 264 VAL A N 1
ATOM 2145 C CA . VAL A 1 264 ? -20.493 0.159 48.281 1.00 93.06 264 VAL A CA 1
ATOM 2146 C C . VAL A 1 264 ? -21.846 0.702 48.742 1.00 93.06 264 VAL A C 1
ATOM 2148 O O . VAL A 1 264 ? -22.141 0.638 49.931 1.00 93.06 264 VAL A O 1
ATOM 2151 N N . GLU A 1 265 ? -22.705 1.123 47.814 1.00 93.25 265 GLU A N 1
ATOM 2152 C CA . GLU A 1 265 ? -24.062 1.616 48.106 1.00 93.25 265 GLU A CA 1
ATOM 2153 C C . GLU A 1 265 ? -24.907 0.561 48.841 1.00 93.25 265 GLU A C 1
ATOM 2155 O O . GLU A 1 265 ? -25.628 0.864 49.792 1.00 93.25 265 GLU A O 1
ATOM 2160 N N . CYS A 1 266 ? -24.781 -0.717 48.462 1.00 93.44 266 CYS A N 1
ATOM 2161 C CA . CYS A 1 266 ? -25.439 -1.819 49.166 1.00 93.44 266 CYS A CA 1
ATOM 2162 C C . CYS A 1 266 ? -24.923 -1.961 50.609 1.00 93.44 266 CYS A C 1
ATOM 2164 O O . CYS A 1 266 ? -25.710 -2.164 51.536 1.00 93.44 266 CYS A O 1
ATOM 2166 N N . ALA A 1 267 ? -23.611 -1.840 50.828 1.00 94.19 267 ALA A N 1
ATOM 2167 C CA . ALA A 1 267 ? -23.022 -1.899 52.164 1.00 94.19 267 ALA A CA 1
ATOM 2168 C C . ALA A 1 267 ? -23.452 -0.709 53.042 1.00 94.19 267 ALA A C 1
ATOM 2170 O O . ALA A 1 267 ? -23.788 -0.901 54.215 1.00 94.19 267 ALA A O 1
ATOM 2171 N N . GLU A 1 268 ? -23.504 0.497 52.478 1.00 94.69 268 GLU A N 1
ATOM 2172 C CA . GLU A 1 268 ? -24.001 1.694 53.161 1.00 94.69 268 GLU A CA 1
ATOM 2173 C C . GLU A 1 268 ? -25.485 1.558 53.518 1.00 94.69 268 GLU A C 1
ATOM 2175 O O . GLU A 1 268 ? -25.871 1.857 54.648 1.00 94.69 268 GLU A O 1
ATOM 2180 N N . ALA A 1 269 ? -26.307 1.003 52.622 1.00 95.31 269 ALA A N 1
ATOM 2181 C CA . ALA A 1 269 ? -27.720 0.736 52.894 1.00 95.31 269 ALA A CA 1
ATOM 2182 C C . ALA A 1 269 ? -27.911 -0.259 54.048 1.00 95.31 269 ALA A C 1
ATOM 2184 O O . ALA A 1 269 ? -28.744 -0.040 54.930 1.00 95.31 269 ALA A O 1
ATOM 2185 N N . LYS A 1 270 ? -27.095 -1.324 54.102 1.00 94.56 270 LYS A N 1
ATOM 2186 C CA . LYS A 1 270 ? -27.087 -2.272 55.234 1.00 94.56 270 LYS A CA 1
ATOM 2187 C C . LYS A 1 270 ? -26.704 -1.592 56.550 1.00 94.56 270 LYS A C 1
ATOM 2189 O O . LYS A 1 270 ? -27.265 -1.931 57.596 1.00 94.56 270 LYS A O 1
ATOM 2194 N N . LYS A 1 271 ? -25.750 -0.657 56.512 1.00 94.94 271 LYS A N 1
ATOM 2195 C CA . LYS A 1 271 ? -25.318 0.116 57.683 1.00 94.94 271 LYS A CA 1
ATOM 2196 C C . LYS A 1 271 ? -26.429 1.050 58.169 1.00 94.94 271 LYS A C 1
ATOM 2198 O O . LYS A 1 271 ? -26.771 0.981 59.347 1.00 94.94 271 LYS A O 1
ATOM 2203 N N . LEU A 1 272 ? -27.037 1.824 57.267 1.00 94.31 272 LEU A N 1
ATOM 2204 C CA . LEU A 1 272 ? -28.163 2.714 57.570 1.00 94.31 272 LEU A CA 1
ATOM 2205 C C . LEU A 1 272 ? -29.325 1.944 58.207 1.00 94.31 272 LEU A C 1
ATOM 2207 O O . LEU A 1 272 ? -29.818 2.330 59.263 1.00 94.31 272 LEU A O 1
ATOM 2211 N N . TYR A 1 273 ? -29.713 0.811 57.614 1.00 94.75 273 TYR A N 1
ATOM 2212 C CA . TYR A 1 273 ? -30.755 -0.051 58.172 1.00 94.75 273 TYR A CA 1
ATOM 2213 C C . TYR A 1 273 ? -30.453 -0.451 59.625 1.00 94.75 273 TYR A C 1
ATOM 2215 O O . TYR A 1 273 ? -31.307 -0.342 60.503 1.00 94.75 273 TYR A O 1
ATOM 2223 N N . LYS A 1 274 ? -29.217 -0.887 59.901 1.00 92.38 274 LYS A N 1
ATOM 2224 C CA . LYS A 1 274 ? -28.797 -1.311 61.243 1.00 92.38 274 LYS A CA 1
ATOM 2225 C C . LYS A 1 274 ? -28.803 -0.158 62.252 1.00 92.38 274 LYS A C 1
ATOM 2227 O O . LYS A 1 274 ? -29.168 -0.372 63.406 1.00 92.38 274 LYS A O 1
ATOM 2232 N N . GLU A 1 275 ? -28.393 1.038 61.840 1.00 92.38 275 GLU A N 1
ATOM 2233 C CA . GLU A 1 275 ? -28.424 2.239 62.685 1.00 92.38 275 GLU A CA 1
ATOM 2234 C C . GLU A 1 275 ? -29.857 2.629 63.054 1.00 92.38 275 GLU A C 1
ATOM 2236 O O . GLU A 1 275 ? -30.140 2.840 64.232 1.00 92.38 275 GLU A O 1
ATOM 2241 N N . LEU A 1 276 ? -30.773 2.629 62.082 1.00 90.38 276 LEU A N 1
ATOM 2242 C CA . LEU A 1 276 ? -32.192 2.906 62.320 1.00 90.38 276 LEU A CA 1
ATOM 2243 C C . LEU A 1 276 ? -32.820 1.878 63.272 1.00 90.38 276 LEU A C 1
ATOM 2245 O O . LEU A 1 276 ? -33.502 2.262 64.217 1.00 90.38 276 LEU A O 1
ATOM 2249 N N . MET A 1 277 ? -32.521 0.587 63.091 1.00 88.25 277 MET A N 1
ATOM 2250 C CA . MET A 1 277 ? -33.030 -0.479 63.965 1.00 88.25 277 MET A CA 1
ATOM 2251 C C . MET A 1 277 ? -32.500 -0.395 65.406 1.00 88.25 277 MET A C 1
ATOM 2253 O O . MET A 1 277 ? -33.216 -0.755 66.341 1.00 88.25 277 MET A O 1
ATOM 2257 N N . ASN A 1 278 ? -31.270 0.086 65.617 1.00 84.69 278 ASN A N 1
ATOM 2258 C CA . ASN A 1 278 ? -30.681 0.229 66.956 1.00 84.69 278 ASN A CA 1
ATOM 2259 C C . ASN A 1 278 ? -31.320 1.337 67.805 1.00 84.69 278 ASN A C 1
ATOM 2261 O O . ASN A 1 278 ? -31.203 1.288 69.027 1.00 84.69 278 ASN A O 1
ATOM 2265 N N . ASN A 1 279 ? -31.989 2.308 67.184 1.00 73.50 279 ASN A N 1
ATOM 2266 C CA . ASN A 1 279 ? -32.581 3.460 67.867 1.00 73.50 279 ASN A CA 1
ATOM 2267 C C . ASN A 1 279 ? -34.031 3.212 68.339 1.00 73.50 279 ASN A C 1
ATOM 2269 O O . ASN A 1 279 ? -34.723 4.160 68.700 1.00 73.50 279 ASN A O 1
ATOM 2273 N N . THR A 1 280 ? -34.502 1.959 68.319 1.00 69.38 280 THR A N 1
ATOM 2274 C CA . THR A 1 280 ? -35.917 1.601 68.532 1.00 69.38 280 THR A CA 1
ATOM 2275 C C . THR A 1 280 ? -36.219 1.141 69.964 1.00 69.38 280 THR A C 1
ATOM 2277 O O . THR A 1 280 ? -35.456 0.360 70.539 1.00 69.38 280 THR A O 1
ATOM 2280 N N . ASP A 1 281 ? -37.368 1.562 70.508 1.00 61.66 281 ASP A N 1
ATOM 2281 C CA . ASP A 1 281 ? -37.922 1.088 71.788 1.00 61.66 281 ASP A CA 1
ATOM 2282 C C . ASP A 1 281 ? -38.344 -0.398 71.752 1.00 61.66 281 ASP A C 1
ATOM 2284 O O . ASP A 1 281 ? -38.673 -0.954 70.706 1.00 61.66 281 ASP A O 1
ATOM 2288 N N . GLN A 1 282 ? -38.323 -1.067 72.914 1.00 64.00 282 GLN A N 1
ATOM 2289 C CA . GLN A 1 282 ? -38.293 -2.539 73.036 1.00 64.00 282 GLN A CA 1
ATOM 2290 C C . GLN A 1 282 ? -39.626 -3.290 72.815 1.00 64.00 282 GLN A C 1
ATOM 2292 O O . GLN A 1 282 ? -39.643 -4.505 73.023 1.00 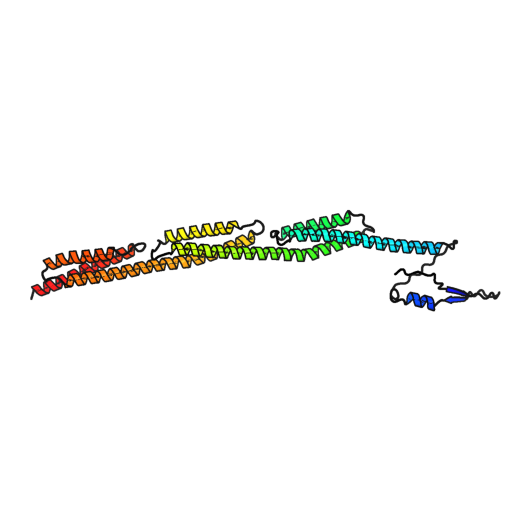64.00 282 GLN A O 1
ATOM 2297 N N . SER A 1 283 ? -40.716 -2.640 72.387 1.00 70.00 283 SER A N 1
ATOM 2298 C CA . SER A 1 283 ? -41.986 -3.347 72.135 1.00 70.00 283 SER A CA 1
ATOM 2299 C C . SER A 1 283 ? -42.012 -4.017 70.754 1.00 70.00 283 SER A C 1
ATOM 2301 O O . SER A 1 283 ? -41.522 -3.472 69.761 1.00 70.00 283 SER A O 1
ATOM 2303 N N . ILE A 1 284 ? -42.606 -5.213 70.672 1.00 70.62 284 ILE A N 1
ATOM 2304 C CA . ILE A 1 284 ? -42.673 -6.011 69.432 1.00 70.62 284 ILE A CA 1
ATOM 2305 C C . ILE A 1 284 ? -43.425 -5.272 68.311 1.00 70.62 284 ILE A C 1
ATOM 2307 O O . ILE A 1 284 ? -43.052 -5.375 67.139 1.00 70.62 284 ILE A O 1
ATOM 2311 N N . GLU A 1 285 ? -44.466 -4.515 68.661 1.00 75.00 285 GLU A N 1
ATOM 2312 C CA . GLU A 1 285 ? -45.277 -3.762 67.701 1.00 75.00 285 GLU A CA 1
ATOM 2313 C C . GLU A 1 285 ? -44.486 -2.581 67.116 1.00 75.00 285 GLU A C 1
ATOM 2315 O O . GLU A 1 285 ? -44.428 -2.439 65.896 1.00 75.00 285 GLU A O 1
ATOM 2320 N N . ALA A 1 286 ? -43.760 -1.826 67.954 1.00 77.94 286 ALA A N 1
ATOM 2321 C CA . ALA A 1 286 ? -42.885 -0.737 67.510 1.00 77.94 286 ALA A CA 1
ATOM 2322 C C . ALA A 1 286 ? -41.728 -1.239 66.628 1.00 77.94 286 ALA A C 1
ATOM 2324 O O . ALA A 1 286 ? -41.428 -0.638 65.598 1.00 77.94 286 ALA A O 1
ATOM 2325 N N . LEU A 1 287 ? -41.135 -2.389 66.970 1.00 82.94 287 LEU A N 1
ATOM 2326 C CA . LEU A 1 287 ? -40.096 -3.045 66.168 1.00 82.94 287 LEU A CA 1
ATOM 2327 C C . LEU A 1 287 ? -40.565 -3.372 64.745 1.00 82.94 287 LEU A C 1
ATOM 2329 O O . LEU A 1 287 ? -39.788 -3.246 63.798 1.00 82.94 287 LEU A O 1
ATOM 2333 N N . SER A 1 288 ? -41.818 -3.806 64.582 1.00 85.62 288 SER A N 1
ATOM 2334 C CA . SER A 1 288 ? -42.362 -4.140 63.262 1.00 85.62 288 SER A CA 1
ATOM 2335 C C . SER A 1 288 ? -42.556 -2.902 62.391 1.00 85.62 288 SER A C 1
ATOM 2337 O O . SER A 1 288 ? -42.254 -2.947 61.197 1.00 85.62 288 SER A O 1
ATOM 2339 N N . THR A 1 289 ? -43.023 -1.799 62.978 1.00 86.75 289 THR A N 1
ATOM 2340 C CA . THR A 1 289 ? -43.194 -0.522 62.274 1.00 86.75 289 THR A CA 1
ATOM 2341 C C . THR A 1 289 ? -41.839 0.055 61.871 1.00 86.75 289 THR A C 1
ATOM 2343 O O . THR A 1 289 ? -41.627 0.384 60.706 1.00 86.75 289 THR A O 1
ATOM 2346 N N . THR A 1 290 ? -40.872 0.072 62.793 1.00 87.81 290 THR A N 1
ATOM 2347 C CA . THR A 1 290 ? -39.525 0.584 62.509 1.00 87.81 290 THR A CA 1
ATOM 2348 C C . THR A 1 290 ? -38.774 -0.267 61.490 1.00 87.81 290 THR A C 1
ATOM 2350 O O . THR A 1 290 ? -38.062 0.288 60.658 1.00 87.81 290 THR A O 1
ATOM 2353 N N . HIS A 1 291 ? -38.965 -1.591 61.475 1.00 91.50 291 HIS A N 1
ATOM 2354 C CA . HIS A 1 291 ? -38.415 -2.442 60.418 1.00 91.50 291 HIS A CA 1
ATOM 2355 C C . HIS A 1 291 ? -38.917 -2.033 59.031 1.00 91.50 291 HIS A C 1
ATOM 2357 O O . HIS A 1 291 ? -38.108 -1.907 58.110 1.00 91.50 291 HIS A O 1
ATOM 2363 N N . ALA A 1 292 ? -40.227 -1.817 58.876 1.00 91.44 292 ALA A N 1
ATOM 2364 C CA . ALA A 1 292 ? -40.812 -1.433 57.596 1.00 91.44 292 ALA A CA 1
ATOM 2365 C C . ALA A 1 292 ? -40.235 -0.097 57.095 1.00 91.44 292 ALA A C 1
ATOM 2367 O O . ALA A 1 292 ? -39.790 -0.016 55.946 1.00 91.44 292 ALA A O 1
ATOM 2368 N N . ASP A 1 293 ? -40.147 0.902 57.976 1.00 91.88 293 ASP A N 1
ATOM 2369 C CA . ASP A 1 293 ? -39.602 2.223 57.648 1.00 91.88 293 ASP A CA 1
ATOM 2370 C C . ASP A 1 293 ? -38.097 2.174 57.354 1.00 91.88 293 ASP A C 1
ATOM 2372 O O . ASP A 1 293 ? -37.638 2.703 56.339 1.00 91.88 293 ASP A O 1
ATOM 2376 N N . ALA A 1 294 ? -37.313 1.493 58.195 1.00 92.69 294 ALA A N 1
ATOM 2377 C CA . ALA A 1 294 ? -35.870 1.359 58.010 1.00 92.69 294 ALA A CA 1
ATOM 2378 C C . ALA A 1 294 ? -35.534 0.601 56.719 1.00 92.69 294 ALA A C 1
ATOM 2380 O O . ALA A 1 294 ? -34.619 0.985 55.985 1.00 92.69 294 ALA A O 1
ATOM 2381 N N . LYS A 1 295 ? -36.287 -0.464 56.413 1.00 94.25 295 LYS A N 1
ATOM 2382 C CA . LYS A 1 295 ? -36.147 -1.228 55.168 1.00 94.25 295 LYS A CA 1
ATOM 2383 C C . LYS A 1 295 ? -36.491 -0.364 53.959 1.00 94.25 295 LYS A C 1
ATOM 2385 O O . LYS A 1 295 ? -35.754 -0.400 52.974 1.00 94.25 295 LYS A O 1
ATOM 2390 N N . HIS A 1 296 ? -37.562 0.429 54.034 1.00 94.50 296 HIS A N 1
ATOM 2391 C CA . HIS A 1 296 ? -37.932 1.356 52.967 1.00 94.50 296 HIS A CA 1
ATOM 2392 C C . HIS A 1 296 ? -36.817 2.374 52.704 1.00 94.50 296 HIS A C 1
ATOM 2394 O O . HIS A 1 296 ? -36.372 2.501 51.566 1.00 94.50 296 HIS A O 1
ATOM 2400 N N . GLN A 1 297 ? -36.315 3.046 53.744 1.00 94.44 297 GLN A N 1
ATOM 2401 C CA . GLN A 1 297 ? -35.259 4.057 53.607 1.00 94.44 297 GLN A CA 1
ATOM 2402 C C . GLN A 1 297 ? -33.955 3.473 53.046 1.00 94.44 297 GLN A C 1
ATOM 2404 O O . GLN A 1 297 ? -33.360 4.051 52.136 1.00 94.44 297 GLN A O 1
ATOM 2409 N N . ALA A 1 298 ? -33.530 2.302 53.531 1.00 94.44 298 ALA A N 1
ATOM 2410 C CA . ALA A 1 298 ? -32.327 1.635 53.035 1.00 94.44 298 ALA A CA 1
ATOM 2411 C C . ALA A 1 298 ? -32.452 1.227 51.556 1.00 94.44 298 ALA A C 1
ATOM 2413 O O . ALA A 1 298 ? -31.520 1.431 50.774 1.00 94.44 298 ALA A O 1
ATOM 2414 N N . LEU A 1 299 ? -33.607 0.686 51.149 1.00 94.12 299 LEU A N 1
ATOM 2415 C CA . LEU A 1 299 ? -33.859 0.324 49.752 1.00 94.12 299 LEU A CA 1
ATOM 2416 C C . LEU A 1 299 ? -33.97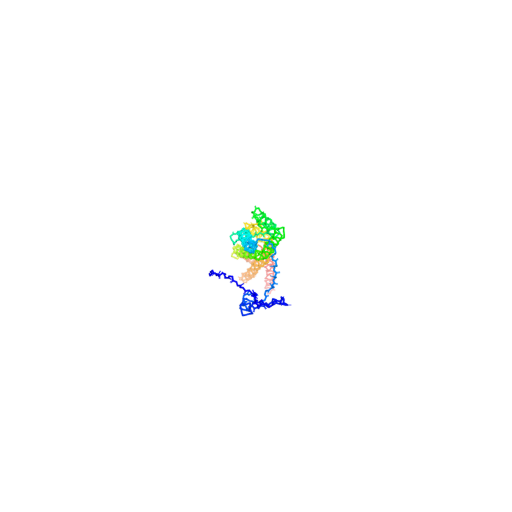3 1.550 48.850 1.00 94.12 299 LEU A C 1
ATOM 2418 O O . LEU A 1 299 ? -33.483 1.520 47.724 1.00 94.12 299 LEU A O 1
ATOM 2422 N N . GLU A 1 300 ? -34.609 2.621 49.320 1.00 94.25 300 GLU A N 1
ATOM 2423 C CA . GLU A 1 300 ? -34.720 3.864 48.563 1.00 94.25 300 GLU A CA 1
ATOM 2424 C C . GLU A 1 300 ? -33.339 4.466 48.293 1.00 94.25 300 GLU A C 1
ATOM 2426 O O . GLU A 1 300 ? -33.052 4.842 47.157 1.00 94.25 300 GLU A O 1
ATOM 2431 N N . MET A 1 301 ? -32.464 4.491 49.303 1.00 93.06 301 MET A N 1
ATOM 2432 C CA . MET A 1 301 ? -31.083 4.945 49.150 1.00 93.06 301 MET A CA 1
ATOM 2433 C C . MET A 1 301 ? -30.334 4.102 48.111 1.00 93.06 301 MET A C 1
ATOM 2435 O O . MET A 1 301 ? -29.826 4.651 47.136 1.00 93.06 301 MET A O 1
ATOM 2439 N N . PHE A 1 302 ? -30.356 2.772 48.249 1.00 93.69 302 PHE A N 1
ATOM 2440 C CA . PHE A 1 302 ? -29.682 1.862 47.319 1.00 93.69 302 PHE A CA 1
ATOM 2441 C C . PHE A 1 302 ? -30.187 2.002 45.871 1.00 93.69 302 PHE A C 1
ATOM 2443 O O . PHE A 1 302 ? -29.409 1.972 44.916 1.00 93.69 302 PHE A O 1
ATOM 2450 N N . ARG A 1 303 ? -31.497 2.205 45.684 1.00 93.06 303 ARG A N 1
ATOM 2451 C CA . ARG A 1 303 ? -32.129 2.357 44.361 1.00 93.06 303 ARG A CA 1
ATOM 2452 C C . ARG A 1 303 ? -31.750 3.633 43.616 1.00 93.06 303 ARG A C 1
ATOM 2454 O O . ARG A 1 303 ? -32.021 3.707 42.417 1.00 93.06 303 ARG A O 1
ATOM 2461 N N . ARG A 1 304 ? -31.117 4.608 44.275 1.00 88.81 304 ARG A N 1
ATOM 2462 C CA . ARG A 1 304 ? -30.587 5.815 43.619 1.00 88.81 304 ARG A CA 1
ATOM 2463 C C . ARG A 1 304 ? -29.286 5.552 42.851 1.00 88.81 304 ARG A C 1
ATOM 2465 O O . ARG A 1 304 ? -28.925 6.365 42.002 1.00 88.81 304 ARG A O 1
ATOM 2472 N N . ALA A 1 305 ? -28.600 4.433 43.102 1.00 82.94 305 ALA A N 1
ATOM 2473 C CA . ALA A 1 305 ? -27.368 4.081 42.403 1.00 82.94 305 ALA A CA 1
ATOM 2474 C C . ALA A 1 305 ? -27.606 3.788 40.907 1.00 82.94 305 ALA A C 1
ATOM 2476 O O . ALA A 1 305 ? -28.618 3.205 40.510 1.00 82.94 305 ALA A O 1
ATOM 2477 N N . SER A 1 306 ? -26.643 4.163 40.056 1.00 79.69 306 SER A N 1
ATOM 2478 C CA . SER A 1 306 ? -26.691 3.828 38.626 1.00 79.69 306 SER A CA 1
ATOM 2479 C C . SER A 1 306 ? -26.576 2.317 38.416 1.00 79.69 306 SER A C 1
ATOM 2481 O O . SER A 1 306 ? -25.706 1.669 38.995 1.00 79.69 306 SER A O 1
ATOM 2483 N N . LYS A 1 307 ? -27.432 1.770 37.547 1.00 85.44 307 LYS A N 1
ATOM 2484 C CA . LYS A 1 307 ? -27.520 0.331 37.238 1.00 85.44 307 LYS A CA 1
ATOM 2485 C C . LYS A 1 307 ? -27.261 -0.022 35.772 1.00 85.44 307 LYS A C 1
ATOM 2487 O O . LYS A 1 307 ? -27.384 -1.190 35.418 1.00 85.44 307 LYS A O 1
ATOM 2492 N N . VAL A 1 308 ? -26.941 0.970 34.937 1.00 81.50 308 VAL A N 1
ATOM 2493 C CA . VAL A 1 308 ? -26.789 0.805 33.481 1.00 81.50 308 VAL A CA 1
ATOM 2494 C C . VAL A 1 308 ? -25.710 -0.235 33.176 1.00 81.50 308 VAL A C 1
ATOM 2496 O O . VAL A 1 308 ? -24.560 -0.068 33.580 1.00 81.50 308 VAL A O 1
ATOM 2499 N N . GLY A 1 309 ? -26.095 -1.311 32.488 1.00 80.75 309 GLY A N 1
ATOM 2500 C CA . GLY A 1 309 ? -25.222 -2.428 32.112 1.00 80.75 309 GLY A CA 1
ATOM 2501 C C . GLY A 1 309 ? -24.930 -3.437 33.225 1.00 80.75 309 GLY A C 1
ATOM 2502 O O . GLY A 1 309 ? -24.329 -4.481 32.971 1.00 80.75 309 GLY A O 1
ATOM 2503 N N . ALA A 1 310 ? -25.353 -3.155 34.456 1.00 88.94 310 ALA A N 1
ATOM 2504 C CA . ALA A 1 310 ? -25.168 -4.008 35.623 1.00 88.94 310 ALA A CA 1
ATOM 2505 C C . ALA A 1 310 ? -26.514 -4.444 36.224 1.00 88.94 310 ALA A C 1
ATOM 2507 O O . ALA A 1 310 ? -26.587 -4.755 37.409 1.00 88.94 310 ALA A O 1
ATOM 2508 N N . GLU A 1 311 ? -27.593 -4.486 35.438 1.00 90.69 311 GLU A N 1
ATOM 2509 C CA . GLU A 1 311 ? -28.966 -4.651 35.930 1.00 90.69 311 GLU A CA 1
ATOM 2510 C C . GLU A 1 311 ? -29.163 -5.961 36.698 1.00 90.69 311 GLU A C 1
ATOM 2512 O O . GLU A 1 311 ? -29.820 -5.982 37.738 1.00 90.69 311 GLU A O 1
ATOM 2517 N N . ASN A 1 312 ? -28.581 -7.057 36.210 1.00 90.19 312 ASN A N 1
ATOM 2518 C CA . ASN A 1 312 ? -28.658 -8.353 36.885 1.00 90.19 312 ASN A CA 1
ATOM 2519 C C . ASN A 1 312 ? -27.869 -8.352 38.200 1.00 90.19 312 ASN A C 1
ATOM 2521 O O . ASN A 1 312 ? -28.358 -8.857 39.207 1.00 90.19 312 ASN A O 1
ATOM 2525 N N . PHE A 1 313 ? -26.682 -7.737 38.206 1.00 92.25 313 PHE A N 1
ATOM 2526 C CA . PHE A 1 313 ? -25.858 -7.601 39.408 1.00 92.25 313 PHE A CA 1
ATOM 2527 C C . PHE A 1 313 ? -26.540 -6.706 40.451 1.00 92.25 313 PHE A C 1
ATOM 2529 O O . PHE A 1 313 ? -26.614 -7.057 41.624 1.00 92.25 313 PHE A O 1
ATOM 2536 N N . PHE A 1 314 ? -27.126 -5.592 40.008 1.00 93.38 314 PHE A N 1
ATOM 2537 C CA . PHE A 1 314 ? -27.908 -4.688 40.840 1.00 93.38 314 PHE A CA 1
ATOM 2538 C C . PHE A 1 314 ? -29.082 -5.410 41.514 1.00 93.38 314 PHE A C 1
ATOM 2540 O O . PHE A 1 314 ? -29.247 -5.305 42.727 1.00 93.38 314 PHE A O 1
ATOM 2547 N N . LYS A 1 315 ? -29.867 -6.186 40.749 1.00 92.88 315 LYS A N 1
ATOM 2548 C CA . LYS A 1 315 ? -30.990 -6.981 41.282 1.00 92.88 315 LYS A CA 1
ATOM 2549 C C . LYS A 1 315 ? -30.537 -8.000 42.327 1.00 92.88 315 LYS A C 1
ATOM 2551 O O . LYS A 1 315 ? -31.233 -8.208 43.318 1.00 92.88 315 LYS A O 1
ATOM 2556 N N . GLU A 1 316 ? -29.383 -8.626 42.118 1.00 94.56 316 GLU A N 1
ATOM 2557 C CA . GLU A 1 316 ? -28.819 -9.574 43.079 1.00 94.56 316 GLU A CA 1
ATOM 2558 C C . GLU A 1 316 ? -28.401 -8.869 44.381 1.00 94.56 316 GLU A C 1
ATOM 2560 O O . GLU A 1 316 ? -28.779 -9.305 45.468 1.00 94.56 316 GLU A O 1
ATOM 2565 N N . CYS A 1 317 ? -27.720 -7.722 44.294 1.00 93.94 317 CYS A N 1
ATOM 2566 C CA . CYS A 1 317 ? -27.400 -6.901 45.465 1.00 93.94 317 CYS A CA 1
ATOM 2567 C C . CYS A 1 317 ? -28.657 -6.424 46.210 1.00 93.94 317 CYS A C 1
ATOM 2569 O O . CYS A 1 317 ? -28.683 -6.454 47.441 1.00 93.94 317 CYS A O 1
ATOM 2571 N N . GLU A 1 318 ? -29.709 -6.031 45.484 1.00 94.69 318 GLU A N 1
ATOM 2572 C CA . GLU A 1 318 ? -30.995 -5.636 46.069 1.00 94.69 318 GLU A CA 1
ATOM 2573 C C . GLU A 1 318 ? -31.621 -6.786 46.866 1.00 94.69 318 GLU A C 1
ATOM 2575 O O . GLU A 1 318 ? -32.024 -6.618 48.018 1.00 94.69 318 GLU A O 1
ATOM 2580 N N . LYS A 1 319 ? -31.648 -7.988 46.282 1.00 94.81 319 LYS A N 1
ATOM 2581 C CA . LYS A 1 319 ? -32.162 -9.195 46.935 1.00 94.81 319 LYS A CA 1
ATOM 2582 C C . LYS A 1 319 ? -31.372 -9.536 48.201 1.00 94.81 319 LYS A C 1
ATOM 2584 O O . LYS A 1 319 ? -31.967 -9.888 49.222 1.00 94.81 319 LYS A O 1
ATOM 2589 N N . GLN A 1 320 ? -30.047 -9.400 48.164 1.00 94.44 320 GLN A N 1
ATOM 2590 C CA . GLN A 1 320 ? -29.189 -9.614 49.333 1.00 94.44 320 GLN A CA 1
ATOM 2591 C C . GLN A 1 320 ? -29.434 -8.580 50.438 1.00 94.44 320 GLN A C 1
ATOM 2593 O O . GLN A 1 320 ? -29.380 -8.926 51.617 1.00 94.44 320 GLN A O 1
ATOM 2598 N N . LEU A 1 321 ? -29.711 -7.323 50.084 1.00 94.88 321 LEU A N 1
ATOM 2599 C CA . LEU A 1 321 ? -30.075 -6.278 51.044 1.00 94.88 321 LEU A CA 1
ATOM 2600 C C . LEU A 1 321 ? -31.420 -6.579 51.721 1.00 94.88 321 LEU A C 1
ATOM 2602 O O . LEU A 1 321 ? -31.513 -6.491 52.944 1.00 94.88 321 LEU A O 1
ATOM 2606 N N . ILE A 1 322 ? -32.431 -6.991 50.948 1.00 94.56 322 ILE A N 1
ATOM 2607 C CA . ILE A 1 322 ? -33.743 -7.404 51.474 1.00 94.56 322 ILE A CA 1
ATOM 2608 C C . ILE A 1 322 ? -33.582 -8.568 52.456 1.00 94.56 322 ILE A C 1
ATOM 2610 O O . ILE A 1 322 ? -34.059 -8.485 53.585 1.00 94.56 322 ILE A O 1
ATOM 2614 N N . THR A 1 323 ? -32.857 -9.610 52.042 1.00 95.31 323 THR A N 1
ATOM 2615 C CA . THR A 1 323 ? -32.613 -10.807 52.862 1.00 95.31 323 THR A CA 1
ATOM 2616 C C . THR A 1 323 ? -31.906 -10.440 54.168 1.00 95.31 323 THR A C 1
ATOM 2618 O O . THR A 1 323 ? -32.358 -10.820 55.243 1.00 95.31 323 THR A O 1
ATOM 2621 N N . TYR A 1 324 ? -30.855 -9.615 54.091 1.00 95.50 324 TYR A N 1
ATOM 2622 C CA . TYR A 1 324 ? -30.134 -9.130 55.268 1.00 95.50 324 TYR A CA 1
ATOM 2623 C C . TYR A 1 324 ? -31.040 -8.361 56.240 1.00 95.50 324 TYR A C 1
ATOM 2625 O O . TYR A 1 324 ? -30.942 -8.556 57.453 1.00 95.50 324 TYR A O 1
ATOM 2633 N N . ALA A 1 325 ? -31.916 -7.487 55.733 1.00 93.44 325 ALA A N 1
ATOM 2634 C CA . ALA A 1 325 ? -32.835 -6.722 56.572 1.00 93.44 325 ALA A CA 1
ATOM 2635 C C . ALA A 1 325 ? -33.807 -7.644 57.328 1.00 93.44 325 ALA A C 1
ATOM 2637 O O . ALA A 1 325 ? -33.997 -7.476 58.536 1.00 93.44 325 ALA A O 1
ATOM 2638 N N . ASP A 1 326 ? -34.363 -8.641 56.636 1.00 93.12 326 ASP A N 1
ATOM 2639 C CA . ASP A 1 326 ? -35.331 -9.594 57.187 1.00 93.12 326 ASP A CA 1
ATOM 2640 C C . ASP A 1 326 ? -34.690 -10.527 58.230 1.00 93.12 326 ASP A C 1
ATOM 2642 O O . ASP A 1 326 ? -35.218 -10.694 59.331 1.00 93.12 326 ASP A O 1
ATOM 2646 N N . GLU A 1 327 ? -33.501 -11.067 57.947 1.00 92.94 327 GLU A N 1
ATOM 2647 C CA . GLU A 1 327 ? -32.729 -11.874 58.904 1.00 92.94 327 GLU A CA 1
ATOM 2648 C C . GLU A 1 327 ? -32.336 -11.069 60.147 1.00 92.94 327 GLU A C 1
ATOM 2650 O O . GLU A 1 327 ? -32.479 -11.528 61.284 1.00 92.94 327 GLU A O 1
ATOM 2655 N N . THR A 1 328 ? -31.880 -9.832 59.941 1.00 90.38 328 THR A N 1
ATOM 2656 C CA . THR A 1 328 ? -31.514 -8.933 61.036 1.00 90.38 328 THR A CA 1
ATOM 2657 C C . THR A 1 328 ? -32.731 -8.627 61.910 1.00 90.38 328 THR A C 1
ATOM 2659 O O . THR A 1 328 ? -32.631 -8.678 63.135 1.00 90.38 328 THR A O 1
ATOM 2662 N N . PHE A 1 329 ? -33.897 -8.372 61.313 1.00 91.00 329 PHE A N 1
ATOM 2663 C CA . PHE A 1 329 ? -35.144 -8.142 62.044 1.00 91.00 329 PHE A CA 1
ATOM 2664 C C . PHE A 1 329 ? -35.564 -9.347 62.892 1.00 91.00 329 PHE A C 1
ATOM 2666 O O . PHE A 1 329 ? -35.916 -9.173 64.061 1.00 91.00 329 PHE A O 1
ATOM 2673 N N . ASN A 1 330 ? -35.455 -10.564 62.352 1.00 88.94 330 ASN A N 1
ATOM 2674 C CA . ASN A 1 330 ? -35.720 -11.789 63.110 1.00 88.94 330 ASN A CA 1
ATOM 2675 C C . ASN A 1 330 ? -34.808 -11.894 64.344 1.00 88.94 330 ASN A C 1
ATOM 2677 O O . ASN A 1 330 ? -35.286 -12.187 65.438 1.00 88.94 330 ASN A O 1
ATOM 2681 N N . SER A 1 331 ? -33.526 -11.538 64.211 1.00 87.56 331 SER A N 1
ATOM 2682 C CA . SER A 1 331 ? -32.590 -11.475 65.344 1.00 87.56 331 SER A CA 1
ATOM 2683 C C . SER A 1 331 ? -33.014 -10.458 66.421 1.00 87.56 331 SER A C 1
ATOM 2685 O O . SER A 1 331 ? -32.921 -10.749 67.616 1.00 87.56 331 SER A O 1
ATOM 2687 N N . TYR A 1 332 ? -33.517 -9.276 66.037 1.00 85.19 332 TYR A N 1
ATOM 2688 C CA . TYR A 1 332 ? -34.061 -8.300 66.997 1.00 85.19 332 TYR A CA 1
ATOM 2689 C C . TYR A 1 332 ? -35.329 -8.813 67.691 1.00 85.19 332 TYR A C 1
ATOM 2691 O O . TYR A 1 332 ? -35.439 -8.674 68.912 1.00 85.19 332 TYR A O 1
ATOM 2699 N N . LYS A 1 333 ? -36.246 -9.455 66.954 1.00 84.69 333 LYS A N 1
ATOM 2700 C CA . LYS A 1 333 ? -37.447 -10.095 67.519 1.00 84.69 333 LYS A CA 1
ATOM 2701 C C . LYS A 1 333 ? -37.094 -11.158 68.555 1.00 84.69 333 LYS A C 1
ATOM 2703 O O . LYS A 1 333 ? -37.633 -11.130 69.656 1.00 84.69 333 LYS A O 1
ATOM 2708 N N . GLU A 1 334 ? -36.148 -12.043 68.249 1.00 83.75 334 GLU A N 1
ATOM 2709 C CA . GLU A 1 334 ? -35.681 -13.066 69.194 1.00 83.75 334 GLU A CA 1
ATOM 2710 C C . GLU A 1 334 ? -35.071 -12.460 70.467 1.00 83.75 334 GLU A C 1
ATOM 2712 O O . GLU A 1 334 ? -35.249 -12.996 71.561 1.00 83.75 334 GLU A O 1
ATOM 2717 N N . ARG A 1 335 ? -34.344 -11.339 70.353 1.00 80.75 335 ARG A N 1
ATOM 2718 C CA . ARG A 1 335 ? -33.758 -10.637 71.509 1.00 80.75 335 ARG A CA 1
ATOM 2719 C C . ARG A 1 335 ? -34.803 -9.928 72.366 1.00 80.75 335 ARG A C 1
ATOM 2721 O O . ARG A 1 335 ? -34.662 -9.938 73.585 1.00 80.75 335 ARG A O 1
ATOM 2728 N N . SER A 1 336 ? -35.808 -9.310 71.749 1.00 75.88 336 SER A N 1
ATOM 2729 C CA . SER A 1 336 ? -36.930 -8.673 72.453 1.00 75.88 336 SER A CA 1
ATOM 2730 C C . SER A 1 336 ? -37.777 -9.726 73.181 1.00 75.88 336 SER A C 1
ATOM 2732 O O . SER A 1 336 ? -37.967 -9.612 74.388 1.00 75.88 336 SER A O 1
ATOM 2734 N N . ALA A 1 337 ? -38.112 -10.841 72.520 1.00 71.62 337 ALA A N 1
ATOM 2735 C CA . ALA A 1 337 ? -38.835 -11.957 73.136 1.00 71.62 337 ALA A CA 1
ATOM 2736 C C . ALA A 1 337 ? -38.090 -12.576 74.336 1.00 71.62 337 ALA A C 1
ATOM 2738 O O . ALA A 1 337 ? -38.709 -12.966 75.319 1.00 71.62 337 ALA A O 1
ATOM 2739 N N . LYS A 1 338 ? -36.750 -12.638 74.304 1.00 69.06 338 LYS A N 1
ATOM 2740 C CA . LYS A 1 338 ? -35.941 -13.091 75.454 1.00 69.06 338 LYS A CA 1
ATOM 2741 C C . LYS A 1 338 ? -35.934 -12.109 76.631 1.00 69.06 338 LYS A C 1
ATOM 2743 O O . LYS A 1 338 ? -35.676 -12.544 77.747 1.00 69.06 338 LYS A O 1
ATOM 2748 N N . LYS A 1 339 ? -36.171 -10.814 76.395 1.00 64.25 339 LYS A N 1
ATOM 2749 C CA . LYS A 1 339 ? -36.248 -9.785 77.446 1.00 64.25 339 LYS A CA 1
ATOM 2750 C C . LYS A 1 339 ? -37.622 -9.705 78.111 1.00 64.25 339 LYS A C 1
ATOM 2752 O O . LYS A 1 339 ? -37.678 -9.280 79.249 1.00 64.25 339 LYS A O 1
ATOM 2757 N N . GLU A 1 340 ? -38.695 -10.102 77.427 1.00 57.09 340 GLU A N 1
ATOM 2758 C CA . GLU A 1 340 ? -40.054 -10.141 78.000 1.00 57.09 340 GLU A CA 1
ATOM 2759 C C . GLU A 1 340 ? -40.314 -11.382 78.884 1.00 57.09 340 GLU A C 1
ATOM 2761 O O . GLU A 1 340 ? -41.303 -11.422 79.610 1.00 57.09 340 GLU A O 1
ATOM 2766 N N . VAL A 1 341 ? -39.445 -12.404 78.826 1.00 52.03 341 VAL A N 1
ATOM 2767 C CA . VAL A 1 341 ? -39.579 -13.687 79.558 1.00 52.03 341 VAL A CA 1
ATOM 2768 C C . VAL A 1 341 ? -38.744 -13.727 80.858 1.00 52.03 341 VAL A C 1
ATOM 2770 O O . VAL A 1 341 ? -38.839 -14.689 81.621 1.00 52.03 341 VAL A O 1
ATOM 2773 N N . VAL A 1 342 ? -37.949 -12.686 81.133 1.00 41.03 342 VAL A N 1
ATOM 2774 C CA . VAL A 1 342 ? -37.185 -12.475 82.383 1.00 41.03 342 VAL A CA 1
ATOM 2775 C C . VAL A 1 342 ? -37.807 -11.315 83.141 1.00 41.03 342 VAL A C 1
ATOM 2777 O O . VAL A 1 342 ? -37.940 -11.438 84.378 1.00 41.03 342 VAL A O 1
#

Secondary structure (DSSP, 8-state):
----------EEEE----TT----EEEE-HHHHHHHHT-TTTTTSPP-------SSTTHHHHHHHHHHHHHHHHHHHHHHHHHHHHHHHHHHHHHHHHHT-TTSPP--HHHHHHHHHHHHHHHHHHHHTS---S-HHHHHHHHHHHHHHHHHHHHHHHHHHHHHHHHHHHHHHHHHHHHHHHHHHHHHHHT-SS----HHHHHHHHHHHHHHHHHHHHTT--GGGHHHHHHHHHHHHHHHHHHHHHHHHHHHHHHHHHHHHHHHHHHHHHHHHHHHHHT--S-HHHHHHHHHHHHHHHHHHHHTS--TT-HHHHHHHHHHHHHHHHHHHHHHHHHHHHHH--

Organism: Bactrocera latifrons (NCBI:txid174628)

InterPro domains:
  IPR015894 Guanylate-binding protein, N-terminal [PF02263] (26-69)
  IPR036543 Guanylate-binding protein, C-terminal domain superfamily [SSF48340] (74-228)

pLDDT: mean 86.8, std 11.73, range [33.97, 97.88]

Radius of gyration: 53.52 Å; chains: 1; bounding box: 126×36×154 Å

Foldseek 3Di:
DDDDDDDDDQWDWDDDPDPPDPDTDIDGPPVVVCVVCVPPVHVPPDDDDDDDDDPDPPVPVVVVVVVVVVVVLVVVLVVVLVVLLVVLLVQLVVVLCVCLPLVHAQAPPVVLVVVLVVSLVVSLVSSVVDDHPDDPVVNVVSNVVSVVSSVVVSVVSVVSSVVNLVVVLVVLVVLLVVLVVVLVVQLVVVVPDLDADAPVVNVVVLVVSVVVSLVVSCVPDDPRNNVSSVVSSVVSSVSSVVVVVVSSVSSVVSVVVLLVVLVVLLVVLLVQLVVQLVVFDLDPVRLVVSLVVSLVVSLVSSVVRDCVNNVVSNVVSSVVSVVSSVVVSVVSVVVSVVVVVD